Protein 8UB5 (pdb70)

Solvent-accessible surface area: 14151 Å² total; per-residue (Å²): 107,53,76,4,3,39,64,111,121,23,119,41,132,1,94,14,1,18,5,3,1,0,14,15,9,111,103,26,10,5,0,0,0,0,0,0,2,38,95,11,27,91,64,56,12,41,0,0,0,0,6,0,39,2,109,54,116,9,100,90,36,78,75,79,44,10,4,109,5,51,110,125,44,99,74,59,0,3,0,7,20,1,0,0,3,38,7,114,103,28,50,0,1,0,2,0,0,2,4,19,53,86,15,64,38,5,102,73,40,62,99,108,7,113,22,7,14,0,16,6,2,64,1,96,49,61,6,109,88,47,31,134,74,42,29,1,3,133,73,107,70,58,11,77,82,55,43,128,55,6,2,0,1,1,4,0,2,0,13,7,34,38,21,147,119,23,7,2,0,1,0,0,7,0,0,8,80,40,153,116,46,12,44,41,17,0,2,0,2,46,2,143,60,40,1,110,56,5,37,2,8,70,90,2,74,46,43,51,0,9,17,0,1,0,1,30,20,112,42,5,0,0,0,3,0,28,46,11,151,39,23,62,4,2,0,1,24,1,141,65,38,0,52,87,27,66,100,23,110,34,5,30,24,88,3,116,9,24,78,23,9,3,7,1,1,0,1,20,66,2,72,10,71,107,42,54,53,4,1,0,5,0,1,3,64,4,98,125,3,105,106,34,13,0,32,1,0,2,23,20,6,20,14,63,58,78,118,85,212,30,91,73,35,19,50,12,12,84,114,70,10,43,148,121,7,2,0,15,0,0,1,10,46,79,89,61,97,2,3,0,0,0,3,3,80,2,15,0,18,16,37,79,3,22,83,83,5,65,126,17,20,162,168

Nearest PDB structures (foldseek):
  8ule-assembly1_A  TM=1.003E+00  e=2.726E-75  Clostridium perfringens ATCC 13124
  8um0-assembly1_A  TM=1.002E+00  e=3.612E-74  Clostridium perfringens ATCC 13124
  3sil-assembly1_A  TM=8.973E-01  e=1.206E-32  Salmonella enterica subsp. enterica serovar Typhimurium str. LT2
  7af2-assembly1_AAA  TM=8.814E-01  e=8.787E-33  Salmonella enterica subsp. enterica serovar Typhimurium
  6tvi-assembly1_AAA  TM=8.782E-01  e=1.144E-32  Salmonella enterica subsp. enterica serovar Typhimurium str. LT2

Structure (mmCIF, N/CA/C/O backbone):
data_8UB5
#
_entry.id   8UB5
#
_cell.length_a   93.436
_cell.length_b   64.492
_cell.length_c   65.747
_cell.angle_alpha   90.00
_cell.angle_beta   102.71
_cell.angle_gamma   90.00
#
_symmetry.space_group_name_H-M   'C 1 2 1'
#
loop_
_entity.id
_entity.type
_entity.pdbx_description
1 polymer Sialidase
2 non-polymer 1,2-ETHANEDIOL
3 non-polymer 'ACETYL GROUP'
4 water water
#
loop_
_atom_site.group_PDB
_atom_site.id
_atom_site.type_symbol
_atom_site.label_atom_id
_atom_site.label_alt_id
_atom_site.label_comp_id
_atom_site.label_asym_id
_atom_site.label_entity_id
_atom_site.label_seq_id
_atom_site.pdbx_PDB_ins_code
_atom_site.Cartn_x
_atom_site.Cartn_y
_atom_site.Cartn_z
_atom_site.occupancy
_atom_site.B_iso_or_equiv
_atom_site.auth_seq_id
_atom_site.auth_comp_id
_atom_site.auth_asym_id
_atom_site.auth_atom_id
_atom_site.pdbx_PDB_model_num
ATOM 1 N N . PRO A 1 21 ? 1.947 35.856 64.368 1.00 31.93 20 PRO A N 1
ATOM 2 C CA . PRO A 1 21 ? 2.239 35.921 62.931 1.00 25.24 20 PRO A CA 1
ATOM 3 C C . PRO A 1 21 ? 1.196 35.146 62.154 1.00 28.41 20 PRO A C 1
ATOM 4 O O . PRO A 1 21 ? 0.649 34.189 62.702 1.00 30.55 20 PRO A O 1
ATOM 8 N N . LEU A 1 22 ? 0.946 35.525 60.905 1.00 27.25 21 LEU A N 1
ATOM 9 C CA . LEU A 1 22 ? -0.023 34.809 60.084 1.00 28.15 21 LEU A CA 1
ATOM 10 C C . LEU A 1 22 ? 0.503 33.418 59.750 1.00 24.45 21 LEU A C 1
ATOM 11 O O . LEU A 1 22 ? 1.661 33.261 59.345 1.00 21.33 21 LEU A O 1
ATOM 14 N N . ILE A 1 23 ? -0.344 32.406 59.922 1.00 23.47 22 ILE A N 1
ATOM 15 C CA . ILE A 1 23 ? -0.023 31.071 59.430 1.00 20.85 22 ILE A CA 1
ATOM 16 C C . ILE A 1 23 ? -0.414 31.017 57.955 1.00 24.40 22 ILE A C 1
ATOM 17 O O . ILE A 1 23 ? -1.602 30.997 57.601 1.00 24.82 22 ILE A O 1
ATOM 22 N N . LEU A 1 24 ? 0.600 31.051 57.083 1.00 19.84 23 LEU A N 1
ATOM 23 C CA . LEU A 1 24 ? 0.386 31.127 55.641 1.00 18.46 23 LEU A CA 1
ATOM 24 C C . LEU A 1 24 ? 0.008 29.767 55.065 1.00 20.76 23 LEU A C 1
ATOM 25 O O . LEU A 1 24 ? -0.893 29.662 54.223 1.00 19.79 23 LEU A O 1
ATOM 30 N N . PHE A 1 25 ? 0.725 28.721 55.464 1.00 18.77 24 PHE A N 1
ATOM 31 C CA . PHE A 1 25 ? 0.389 27.353 55.103 1.00 17.67 24 PHE A CA 1
ATOM 32 C C . PHE A 1 25 ? 0.201 26.581 56.397 1.00 19.03 24 PHE A C 1
ATOM 33 O O . PHE A 1 25 ? 1.142 26.482 57.196 1.00 18.37 24 PHE A O 1
ATOM 41 N N . ASN A 1 26 ? -0.994 26.006 56.584 1.00 19.25 25 ASN A N 1
ATOM 42 C CA . ASN A 1 26 ? -1.426 25.465 57.870 1.00 18.72 25 ASN A CA 1
ATOM 43 C C . ASN A 1 26 ? -1.644 23.960 57.754 1.00 20.44 25 ASN A C 1
ATOM 44 O O . ASN A 1 26 ? -2.630 23.523 57.161 1.00 21.48 25 ASN A O 1
ATOM 49 N N . LYS A 1 27 ? -0.744 23.176 58.362 1.00 18.45 26 LYS A N 1
ATOM 50 C CA . LYS A 1 27 ? -0.832 21.723 58.331 1.00 19.73 26 LYS A CA 1
ATOM 51 C C . LYS A 1 27 ? -2.150 21.212 58.900 1.00 21.61 26 LYS A C 1
ATOM 52 O O . LYS A 1 27 ? -2.548 20.083 58.581 1.00 22.70 26 LYS A O 1
ATOM 58 N N . ASP A 1 28 ? -2.820 21.993 59.753 1.00 20.86 27 ASP A N 1
ATOM 59 C CA . ASP A 1 28 ? -4.091 21.556 60.340 1.00 22.65 27 ASP A CA 1
ATOM 60 C C . ASP A 1 28 ? -5.308 22.136 59.627 1.00 24.41 27 ASP A C 1
ATOM 61 O O . ASP A 1 28 ? -6.438 21.845 60.027 1.00 28.12 27 ASP A O 1
ATOM 66 N N . ASN A 1 29 ? -5.109 22.911 58.559 1.00 24.49 28 ASN A N 1
ATOM 67 C CA . ASN A 1 29 ? -6.240 23.495 57.835 1.00 24.83 28 ASN A CA 1
ATOM 68 C C . ASN A 1 29 ? -5.724 23.973 56.475 1.00 21.38 28 ASN A C 1
ATOM 69 O O . ASN A 1 29 ? -5.353 25.132 56.325 1.00 23.49 28 ASN A O 1
ATOM 74 N N . ASN A 1 30 ? -5.692 23.077 55.502 1.00 21.83 29 ASN A N 1
ATOM 75 C CA . ASN A 1 30 ? -5.280 23.496 54.167 1.00 23.26 29 ASN A CA 1
ATOM 76 C C . ASN A 1 30 ? -6.091 22.737 53.127 1.00 24.61 29 ASN A C 1
ATOM 77 O O . ASN A 1 30 ? -6.650 21.673 53.401 1.00 25.16 29 ASN A O 1
ATOM 82 N N . ILE A 1 31 ? -6.116 23.286 51.911 1.00 22.79 30 ILE A N 1
ATOM 83 C CA . ILE A 1 31 ? -7.009 22.780 50.871 1.00 23.37 30 ILE A CA 1
ATOM 84 C C . ILE A 1 31 ? -6.562 21.452 50.291 1.00 26.08 30 ILE A C 1
ATOM 85 O O . ILE A 1 31 ? -7.347 20.798 49.597 1.00 25.18 30 ILE A O 1
ATOM 90 N N . TRP A 1 32 ? -5.338 21.017 50.581 1.00 24.85 31 TRP A N 1
ATOM 91 C CA . TRP A 1 32 ? -4.796 19.755 50.094 1.00 25.84 31 TRP A CA 1
ATOM 92 C C . TRP A 1 32 ? -4.826 18.667 51.147 1.00 23.87 31 TRP A C 1
ATOM 93 O O . TRP A 1 32 ? -4.443 17.530 50.855 1.00 22.74 31 TRP A O 1
ATOM 104 N N . ASN A 1 33 ? -5.268 18.987 52.365 1.00 24.12 32 ASN A N 1
ATOM 105 C CA . ASN A 1 33 ? -5.161 18.079 53.509 1.00 26.18 32 ASN A CA 1
ATOM 106 C C . ASN A 1 33 ? -3.734 17.568 53.679 1.00 25.80 32 ASN A C 1
ATOM 107 O O . ASN A 1 33 ? -3.497 16.431 54.111 1.00 24.71 32 ASN A O 1
ATOM 112 N N . SER A 1 34 ? -2.780 18.427 53.331 1.00 21.89 33 SER A N 1
ATOM 113 C CA . SER A 1 34 ? -1.378 18.117 53.533 1.00 21.21 33 SER A CA 1
ATOM 114 C C . SER A 1 34 ? -1.069 18.026 55.017 1.00 19.77 33 SER A C 1
ATOM 115 O O . SER A 1 34 ? -1.502 18.865 55.812 1.00 21.19 33 SER A O 1
ATOM 118 N N . LYS A 1 35 ? -0.270 17.028 55.379 1.00 19.75 34 LYS A N 1
ATOM 119 C CA . LYS A 1 35 ? 0.145 16.852 56.761 1.00 19.20 34 LYS A CA 1
ATOM 120 C C . LYS A 1 35 ? 1.286 17.772 57.178 1.00 20.34 34 LYS A C 1
ATOM 121 O O . LYS A 1 35 ? 1.538 17.897 58.379 1.00 18.27 34 LYS A O 1
ATOM 125 N N . TYR A 1 36 ? 1.964 18.426 56.237 1.00 19.76 35 TYR A N 1
ATOM 126 C CA . TYR A 1 36 ? 3.164 19.193 56.582 1.00 17.75 35 TYR A CA 1
ATOM 127 C C . TYR A 1 36 ? 3.491 20.125 55.432 1.00 17.86 35 TYR A C 1
ATOM 128 O O . TYR A 1 36 ? 3.149 19.860 54.272 1.00 18.04 35 TYR A O 1
ATOM 137 N N . PHE A 1 37 ? 4.199 21.202 55.767 1.00 19.60 36 PHE A N 1
ATOM 138 C CA . PHE A 1 37 ? 4.741 22.134 54.793 1.00 16.67 36 PHE A CA 1
ATOM 139 C C . PHE A 1 37 ? 6.196 22.400 55.136 1.00 16.71 36 PHE A C 1
ATOM 140 O O . PHE A 1 37 ? 6.558 22.433 56.315 1.00 16.82 36 PHE A O 1
ATOM 148 N N . ARG A 1 38 ? 7.017 22.603 54.102 1.00 18.22 37 ARG A N 1
ATOM 149 C CA . ARG A 1 38 ? 8.441 22.912 54.279 1.00 16.61 37 ARG A CA 1
ATOM 150 C C . ARG A 1 38 ? 8.931 23.745 53.089 1.00 18.83 37 ARG A C 1
ATOM 151 O O . ARG A 1 38 ? 8.303 23.756 52.024 1.00 17.76 37 ARG A O 1
ATOM 159 N N . ILE A 1 39 ? 10.086 24.402 53.279 1.00 15.37 38 ILE A N 1
ATOM 160 C CA . ILE A 1 39 ? 10.874 25.104 52.251 1.00 14.95 38 ILE A CA 1
ATOM 161 C C . ILE A 1 39 ? 10.119 26.299 51.662 1.00 17.89 38 ILE A C 1
ATOM 162 O O . ILE A 1 39 ? 9.788 26.310 50.461 1.00 17.93 38 ILE A O 1
ATOM 167 N N . PRO A 1 40 ? 9.866 27.339 52.447 1.00 15.95 39 PRO A N 1
ATOM 168 C CA . PRO A 1 40 ? 9.084 28.487 51.960 1.00 14.01 39 PRO A CA 1
ATOM 169 C C . PRO A 1 40 ? 9.922 29.434 51.113 1.00 18.72 39 PRO A C 1
ATOM 170 O O . PRO A 1 40 ? 11.157 29.502 51.227 1.00 17.32 39 PRO A O 1
ATOM 174 N N . ASN A 1 41 ? 9.214 30.220 50.299 1.00 15.82 40 ASN A N 1
ATOM 175 C CA . ASN A 1 41 ? 9.827 31.152 49.366 1.00 18.24 40 ASN A CA 1
ATOM 176 C C . ASN A 1 41 ? 8.926 32.376 49.243 1.00 17.05 40 ASN A C 1
ATOM 177 O O . ASN A 1 41 ? 7.701 32.258 49.309 1.00 17.87 40 ASN A O 1
ATOM 182 N N . ILE A 1 42 ? 9.522 33.547 49.054 1.00 16.61 41 ILE A N 1
ATOM 183 C CA . ILE A 1 42 ? 8.733 34.773 48.923 1.00 17.08 41 ILE A CA 1
ATOM 184 C C . ILE A 1 42 ? 9.380 35.724 47.930 1.00 17.00 41 ILE A C 1
ATOM 185 O O . ILE A 1 42 ? 10.605 35.874 47.891 1.00 15.94 41 ILE A O 1
ATOM 190 N N . GLN A 1 43 ? 8.540 36.387 47.135 1.00 17.54 42 GLN A N 1
ATOM 191 C CA . GLN A 1 43 ? 8.962 37.483 46.275 1.00 19.09 42 GLN A CA 1
ATOM 192 C C . GLN A 1 43 ? 7.984 38.615 46.521 1.00 18.48 42 GLN A C 1
ATOM 193 O O . GLN A 1 43 ? 6.766 38.408 46.439 1.00 18.38 42 GLN A O 1
ATOM 199 N N . LEU A 1 44 ? 8.498 39.789 46.854 1.00 17.17 43 LEU A N 1
ATOM 200 C CA . LEU A 1 44 ? 7.676 40.998 46.866 1.00 17.36 43 LEU A CA 1
ATOM 201 C C . LEU A 1 44 ? 7.698 41.581 45.462 1.00 20.35 43 LEU A C 1
ATOM 202 O O . LEU A 1 44 ? 8.780 41.848 44.905 1.00 17.59 43 LEU A O 1
ATOM 207 N N . LEU A 1 45 ? 6.514 41.766 44.882 1.00 21.30 44 LEU A N 1
ATOM 208 C CA . LEU A 1 45 ? 6.445 42.244 43.517 1.00 20.40 44 LEU A CA 1
ATOM 209 C C . LEU A 1 45 ? 6.462 43.769 43.493 1.00 22.06 44 LEU A C 1
ATOM 210 O O . LEU A 1 45 ? 6.129 44.436 44.481 1.00 22.35 44 LEU A O 1
ATOM 215 N N . ASN A 1 46 ? 6.852 44.313 42.334 1.00 22.09 45 ASN A N 1
ATOM 216 C CA . ASN A 1 46 ? 6.998 45.759 42.196 1.00 23.80 45 ASN A CA 1
ATOM 217 C C . ASN A 1 46 ? 5.701 46.489 42.485 1.00 22.02 45 ASN A C 1
ATOM 218 O O . ASN A 1 46 ? 5.743 47.611 43.000 1.00 22.62 45 ASN A O 1
ATOM 223 N N . ASP A 1 47 ? 4.548 45.866 42.210 1.00 21.98 46 ASP A N 1
ATOM 224 C CA . ASP A 1 47 ? 3.258 46.536 42.391 1.00 24.02 46 ASP A CA 1
ATOM 225 C C . ASP A 1 47 ? 2.637 46.301 43.770 1.00 25.01 46 ASP A C 1
ATOM 226 O O . ASP A 1 47 ? 1.499 46.715 44.000 1.00 25.53 46 ASP A O 1
ATOM 231 N N . GLY A 1 48 ? 3.357 45.655 44.692 1.00 21.74 47 GLY A N 1
ATOM 232 C CA . GLY A 1 48 ? 2.887 45.435 46.043 1.00 23.68 47 GLY A CA 1
ATOM 233 C C . GLY A 1 48 ? 2.295 44.064 46.285 1.00 25.07 47 GLY A C 1
ATOM 234 O O . GLY A 1 48 ? 2.057 43.699 47.451 1.00 23.74 47 GLY A O 1
ATOM 235 N N . THR A 1 49 ? 2.049 43.309 45.212 1.00 21.53 48 THR A N 1
ATOM 236 C CA . THR A 1 49 ? 1.614 41.924 45.313 1.00 20.90 48 THR A CA 1
ATOM 237 C C . THR A 1 49 ? 2.665 41.101 46.047 1.00 22.49 48 THR A C 1
ATOM 238 O O . THR A 1 49 ? 3.865 41.321 45.881 1.00 19.81 48 THR A O 1
ATOM 242 N N . ILE A 1 50 ? 2.209 40.147 46.857 1.00 22.47 49 ILE A N 1
ATOM 243 C CA . ILE A 1 50 ? 3.095 39.215 47.548 1.00 20.64 49 ILE A CA 1
ATOM 244 C C . ILE A 1 50 ? 2.862 37.824 46.976 1.00 19.02 49 ILE A C 1
ATOM 245 O O . ILE A 1 50 ? 1.731 37.317 46.980 1.00 20.07 49 ILE A O 1
ATOM 250 N N . LEU A 1 51 ? 3.929 37.211 46.472 1.00 18.96 50 LEU A N 1
ATOM 251 C CA . LEU A 1 51 ? 3.886 35.861 45.942 1.00 18.13 50 LEU A CA 1
ATOM 252 C C . LEU A 1 51 ? 4.764 34.995 46.820 1.00 18.44 50 LEU A C 1
ATOM 253 O O . LEU A 1 51 ? 5.916 35.361 47.063 1.00 15.71 50 LEU A O 1
ATOM 258 N N . THR A 1 52 ? 4.235 33.847 47.268 1.00 19.23 51 THR A N 1
ATOM 259 C CA . THR A 1 52 ? 5.015 32.905 48.067 1.00 17.12 51 THR A CA 1
ATOM 260 C C . THR A 1 52 ? 4.845 31.495 47.535 1.00 20.01 51 THR A C 1
ATOM 261 O O . THR A 1 52 ? 3.916 31.213 46.777 1.00 19.77 51 THR A O 1
ATOM 265 N N . PHE A 1 53 ? 5.743 30.598 47.966 1.00 17.84 52 PHE A N 1
ATOM 266 C CA . PHE A 1 53 ? 5.655 29.194 47.594 1.00 17.37 52 PHE A CA 1
ATOM 267 C C . PHE A 1 53 ? 6.047 28.328 48.783 1.00 18.61 52 PHE A C 1
ATOM 268 O O . PHE A 1 53 ? 6.741 28.774 49.707 1.00 18.01 52 PHE A O 1
ATOM 276 N N . SER A 1 54 ? 5.662 27.059 48.707 1.00 14.84 53 SER A N 1
ATOM 277 C CA . SER A 1 54 ? 6.083 26.086 49.701 1.00 16.31 53 SER A CA 1
ATOM 278 C C . SER A 1 54 ? 5.977 24.695 49.094 1.00 18.40 53 SER A C 1
ATOM 279 O O . SER A 1 54 ? 5.107 24.450 48.243 1.00 18.64 53 SER A O 1
ATOM 282 N N . ASP A 1 55 ? 6.874 23.783 49.516 1.00 18.94 54 ASP A N 1
ATOM 283 C CA . ASP A 1 55 ? 6.599 22.343 49.357 1.00 18.74 54 ASP A CA 1
ATOM 284 C C . ASP A 1 55 ? 5.255 22.005 50.012 1.00 19.47 54 ASP A C 1
ATOM 285 O O . ASP A 1 55 ? 5.020 22.360 51.173 1.00 15.37 54 ASP A O 1
ATOM 290 N N . ILE A 1 56 ? 4.397 21.274 49.293 1.00 19.09 55 ILE A N 1
ATOM 291 C CA . ILE A 1 56 ? 3.232 20.615 49.885 1.00 20.26 55 ILE A CA 1
ATOM 292 C C . ILE A 1 56 ? 3.705 19.211 50.223 1.00 18.20 55 ILE A C 1
ATOM 293 O O . ILE A 1 56 ? 3.791 18.352 49.350 1.00 20.44 55 ILE A O 1
ATOM 298 N N . ARG A 1 57 ? 4.082 18.998 51.473 1.00 17.46 56 ARG A N 1
ATOM 299 C CA . ARG A 1 57 ? 4.593 17.695 51.901 1.00 17.28 56 ARG A CA 1
ATOM 300 C C . ARG A 1 57 ? 3.405 16.868 52.395 1.00 19.60 56 ARG A C 1
ATOM 301 O O . ARG A 1 57 ? 3.167 16.705 53.592 1.00 18.54 56 ARG A O 1
ATOM 309 N N . TYR A 1 58 ? 2.649 16.338 51.420 1.00 20.67 57 TYR A N 1
ATOM 310 C CA . TYR A 1 58 ? 1.332 15.753 51.676 1.00 18.56 57 TYR A CA 1
ATOM 311 C C . TYR A 1 58 ? 1.330 14.756 52.829 1.00 21.12 57 TYR A C 1
ATOM 312 O O . TYR A 1 58 ? 0.421 14.770 53.676 1.00 22.71 57 TYR A O 1
ATOM 321 N N . ASN A 1 59 ? 2.275 13.824 52.829 1.00 19.75 58 ASN A N 1
ATOM 322 C CA . ASN A 1 59 ? 2.209 12.649 53.699 1.00 21.00 58 ASN A CA 1
ATOM 323 C C . ASN A 1 59 ? 3.015 12.772 54.982 1.00 21.27 58 ASN A C 1
ATOM 324 O O . ASN A 1 59 ? 3.026 11.830 55.782 1.00 19.49 58 ASN A O 1
ATOM 329 N N . GLY A 1 60 ? 3.673 13.904 55.223 1.00 20.84 59 GLY A N 1
ATOM 330 C CA . GLY A 1 60 ? 4.487 14.032 56.409 1.00 19.62 59 GLY A CA 1
ATOM 331 C C . GLY A 1 60 ? 5.696 14.901 56.138 1.00 18.91 59 GLY A C 1
ATOM 332 O O . GLY A 1 60 ? 5.808 15.517 55.075 1.00 18.69 59 GLY A O 1
ATOM 333 N N . PRO A 1 61 ? 6.640 14.948 57.078 1.00 18.64 60 PRO A N 1
ATOM 334 C CA . PRO A 1 61 ? 7.791 15.857 56.907 1.00 18.13 60 PRO A CA 1
ATOM 335 C C . PRO A 1 61 ? 8.858 15.365 55.950 1.00 19.97 60 PRO A C 1
ATOM 336 O O . PRO A 1 61 ? 9.662 16.197 55.515 1.00 20.10 60 PRO A O 1
ATOM 340 N N . ASP A 1 62 ? 8.913 14.066 55.622 1.00 20.14 61 ASP A N 1
ATOM 341 C CA . ASP A 1 62 ? 10.089 13.507 54.936 1.00 22.19 61 ASP A CA 1
ATOM 342 C C . ASP A 1 62 ? 10.390 14.224 53.625 1.00 20.27 61 ASP A C 1
ATOM 343 O O . ASP A 1 62 ? 9.471 14.602 52.893 1.00 18.31 61 ASP A O 1
ATOM 348 N N . ASP A 1 63 ? 11.697 14.378 53.333 1.00 18.46 62 ASP A N 1
ATOM 349 C CA . ASP A 1 63 ? 12.166 14.819 52.014 1.00 20.51 62 ASP A CA 1
ATOM 350 C C . ASP A 1 63 ? 11.865 13.782 50.943 1.00 20.79 62 ASP A C 1
ATOM 351 O O . ASP A 1 63 ? 11.575 14.128 49.790 1.00 20.19 62 ASP A O 1
ATOM 356 N N . HIS A 1 64 ? 12.007 12.496 51.276 1.00 21.99 63 HIS A N 1
ATOM 357 C CA . HIS A 1 64 ? 11.888 11.442 50.267 1.00 20.46 63 HIS A CA 1
ATOM 358 C C . HIS A 1 64 ? 10.468 10.900 50.318 1.00 18.92 63 HIS A C 1
ATOM 359 O O . HIS A 1 64 ? 10.168 9.892 50.953 1.00 22.52 63 HIS A O 1
ATOM 366 N N . ALA A 1 65 ? 9.588 11.604 49.624 1.00 19.85 64 ALA A N 1
ATOM 367 C CA . ALA A 1 65 ? 8.145 11.452 49.783 1.00 21.31 64 ALA A CA 1
ATOM 368 C C . ALA A 1 65 ? 7.465 12.116 48.590 1.00 22.23 64 ALA A C 1
ATOM 369 O O . ALA A 1 65 ? 8.122 12.588 47.660 1.00 19.49 64 ALA A O 1
ATOM 371 N N . TYR A 1 66 ? 6.137 12.153 48.634 1.00 19.94 65 TYR A N 1
ATOM 372 C CA . TYR A 1 66 ? 5.311 12.687 47.556 1.00 21.04 65 TYR A CA 1
ATOM 373 C C . TYR A 1 66 ? 5.037 14.175 47.773 1.00 19.85 65 TYR A C 1
ATOM 374 O O . TYR A 1 66 ? 4.370 14.548 48.737 1.00 20.51 65 TYR A O 1
ATOM 383 N N . ILE A 1 67 ? 5.544 15.025 46.876 1.00 17.96 66 ILE A N 1
ATOM 384 C CA . ILE A 1 67 ? 5.552 16.472 47.111 1.00 18.87 66 ILE A CA 1
ATOM 385 C C . ILE A 1 67 ? 5.182 17.204 45.821 1.00 18.16 66 ILE A C 1
ATOM 386 O O . ILE A 1 67 ? 5.624 16.826 44.731 1.00 18.64 66 ILE A O 1
ATOM 391 N N . ASP A 1 68 ? 4.349 18.242 45.947 1.00 18.73 67 ASP A N 1
ATOM 392 C CA . ASP A 1 68 ? 4.126 19.251 44.911 1.00 18.52 67 ASP A CA 1
ATOM 393 C C . ASP A 1 68 ? 4.519 20.612 45.495 1.00 19.46 67 ASP A C 1
ATOM 394 O O . ASP A 1 68 ? 4.760 20.749 46.701 1.00 19.69 67 ASP A O 1
ATOM 399 N N . ILE A 1 69 ? 4.535 21.654 44.666 1.00 19.64 68 ILE A N 1
ATOM 400 C CA . ILE A 1 69 ? 4.866 23.000 45.148 1.00 19.18 68 ILE A CA 1
ATOM 401 C C . ILE A 1 69 ? 3.635 23.886 45.019 1.00 21.33 68 ILE A C 1
ATOM 402 O O . ILE A 1 69 ? 3.073 24.041 43.926 1.00 20.13 68 ILE A O 1
ATOM 407 N N . ALA A 1 70 ? 3.212 24.456 46.144 1.00 17.74 69 ALA A N 1
ATOM 408 C CA . ALA A 1 70 ? 2.096 25.386 46.205 1.00 19.03 69 ALA A CA 1
ATOM 409 C C . ALA A 1 70 ? 2.572 26.816 45.959 1.00 20.43 69 ALA A C 1
ATOM 410 O O . ALA A 1 70 ? 3.721 27.163 46.231 1.00 21.09 69 ALA A O 1
ATOM 412 N N . SER A 1 71 ? 1.653 27.662 45.487 1.00 18.20 70 SER A N 1
ATOM 413 C CA . SER A 1 71 ? 1.809 29.105 45.579 1.00 20.72 70 SER A CA 1
ATOM 414 C C . SER A 1 71 ? 0.733 29.669 46.500 1.00 23.91 70 SER A C 1
ATOM 415 O O . SER A 1 71 ? -0.348 29.081 46.671 1.00 23.45 70 SER A O 1
ATOM 418 N N . ALA A 1 72 ? 1.050 30.802 47.119 1.00 20.25 71 ALA A N 1
ATOM 419 C CA . ALA A 1 72 ? 0.064 31.609 47.820 1.00 20.92 71 ALA A CA 1
ATOM 420 C C . ALA A 1 72 ? 0.317 33.061 47.441 1.00 23.75 71 ALA A C 1
ATOM 421 O O . ALA A 1 72 ? 1.447 33.542 47.550 1.00 19.33 71 ALA A O 1
ATOM 423 N N . ARG A 1 73 ? -0.728 33.756 47.006 1.00 21.08 72 ARG A N 1
ATOM 424 C CA . ARG A 1 73 ? -0.606 35.082 46.405 1.00 23.07 72 ARG A CA 1
ATOM 425 C C . ARG A 1 73 ? -1.567 36.035 47.108 1.00 24.93 72 ARG A C 1
ATOM 426 O O . ARG A 1 73 ? -2.723 35.666 47.360 1.00 23.73 72 ARG A O 1
ATOM 434 N N . SER A 1 74 ? -1.081 37.243 47.443 1.00 20.72 73 SER A N 1
ATOM 435 C CA . SER A 1 74 ? -1.848 38.242 48.184 1.00 23.26 73 SER A CA 1
ATOM 436 C C . SER A 1 74 ? -1.810 39.585 47.476 1.00 27.25 73 SER A C 1
ATOM 437 O O . SER A 1 74 ? -0.738 40.039 47.059 1.00 23.91 73 SER A O 1
ATOM 440 N N . THR A 1 75 ? -2.988 40.216 47.349 1.00 23.65 74 THR A N 1
ATOM 441 C CA . THR A 1 75 ? -3.132 41.558 46.791 1.00 24.59 74 THR A CA 1
ATOM 442 C C . THR A 1 75 ? -3.536 42.595 47.835 1.00 28.35 74 THR A C 1
ATOM 443 O O . THR A 1 75 ? -3.792 43.751 47.475 1.00 27.00 74 THR A O 1
ATOM 447 N N . ASP A 1 76 ? -3.603 42.224 49.115 1.00 25.71 75 ASP A N 1
ATOM 448 C CA . ASP A 1 76 ? -3.909 43.167 50.187 1.00 26.01 75 ASP A CA 1
ATOM 449 C C . ASP A 1 76 ? -2.801 43.174 51.232 1.00 28.32 75 ASP A C 1
ATOM 450 O O . ASP A 1 76 ? -3.056 43.291 52.434 1.00 24.38 75 ASP A O 1
ATOM 455 N N . PHE A 1 77 ? -1.555 43.046 50.762 1.00 26.97 76 PHE A N 1
ATOM 456 C CA . PHE A 1 77 ? -0.360 43.141 51.595 1.00 23.61 76 PHE A CA 1
ATOM 457 C C . PHE A 1 77 ? -0.335 42.097 52.715 1.00 26.80 76 PHE A C 1
ATOM 458 O O . PHE A 1 77 ? 0.145 42.360 53.820 1.00 27.87 76 PHE A O 1
ATOM 463 N N . GLY A 1 78 ? -0.823 40.894 52.421 1.00 25.97 77 GLY A N 1
ATOM 464 C CA . GLY A 1 78 ? -0.689 39.769 53.327 1.00 25.66 77 GLY A CA 1
ATOM 465 C C . GLY A 1 78 ? -1.885 39.493 54.223 1.00 27.64 77 GLY A C 1
ATOM 466 O O . GLY A 1 78 ? -1.808 38.582 55.058 1.00 30.56 77 GLY A O 1
ATOM 467 N N . LYS A 1 79 ? -2.982 40.247 54.080 1.00 26.60 78 LYS A N 1
ATOM 468 C CA . LYS A 1 79 ? -4.175 39.997 54.889 1.00 29.26 78 LYS A CA 1
ATOM 469 C C . LYS A 1 79 ? -4.860 38.703 54.475 1.00 30.34 78 LYS A C 1
ATOM 470 O O . LYS A 1 79 ? -5.187 37.861 55.324 1.00 29.53 78 LYS A O 1
ATOM 473 N N . THR A 1 80 ? -5.090 38.525 53.173 1.00 28.80 79 THR A N 1
ATOM 474 C CA . THR A 1 80 ? -5.727 37.331 52.645 1.00 26.90 79 THR A CA 1
ATOM 475 C C . THR A 1 80 ? -4.898 36.782 51.489 1.00 27.31 79 THR A C 1
ATOM 476 O O . THR A 1 80 ? -4.086 37.486 50.877 1.00 24.72 79 THR A O 1
ATOM 480 N N . TRP A 1 81 ? -5.134 35.514 51.179 1.00 25.33 80 TRP A N 1
ATOM 481 C CA . TRP A 1 81 ? -4.261 34.785 50.275 1.00 25.50 80 TRP A CA 1
ATOM 482 C C . TRP A 1 81 ? -5.075 33.872 49.369 1.00 24.64 80 TRP A C 1
ATOM 483 O O . TRP A 1 81 ? -6.073 33.282 49.793 1.00 24.50 80 TRP A O 1
ATOM 494 N N . SER A 1 82 ? -4.639 33.765 48.120 1.00 22.13 81 SER A N 1
ATOM 495 C CA . SER A 1 82 ? -5.196 32.837 47.153 1.00 24.84 81 SER A CA 1
ATOM 496 C C . SER A 1 82 ? -4.180 31.732 46.900 1.00 24.54 81 SER A C 1
ATOM 497 O O . SER A 1 82 ? -3.004 32.020 46.667 1.00 24.84 81 SER A O 1
ATOM 500 N N . TYR A 1 83 ? -4.626 30.478 46.964 1.00 25.35 82 TYR A N 1
ATOM 501 C CA . TYR A 1 83 ? -3.753 29.311 46.936 1.00 25.47 82 TYR A CA 1
ATOM 502 C C . TYR A 1 83 ? -3.923 28.510 45.652 1.00 26.22 82 TYR A C 1
ATOM 503 O O . TYR A 1 83 ? -5.013 28.454 45.066 1.00 22.08 82 TYR A O 1
ATOM 512 N N . ASP A 1 84 ? -2.837 27.854 45.242 1.00 22.65 83 ASP A N 1
ATOM 513 C CA . ASP A 1 84 ? -2.826 27.055 44.023 1.00 23.63 83 ASP A CA 1
ATOM 514 C C . ASP A 1 84 ? -1.625 26.116 44.064 1.00 24.74 83 ASP A C 1
ATOM 515 O O . ASP A 1 84 ? -0.708 26.300 44.869 1.00 22.35 83 ASP A O 1
ATOM 520 N N . ILE A 1 85 ? -1.641 25.094 43.207 1.00 24.21 84 ILE A N 1
ATOM 521 C CA . ILE A 1 85 ? -0.461 24.250 43.017 1.00 22.36 84 ILE A CA 1
ATOM 522 C C . ILE A 1 85 ? 0.301 24.833 41.844 1.00 24.35 84 ILE A C 1
ATOM 523 O O . ILE A 1 85 ? -0.180 24.802 40.708 1.00 27.15 84 ILE A O 1
ATOM 528 N N . ALA A 1 86 ? 1.481 25.401 42.124 1.00 19.64 85 ALA A N 1
ATOM 529 C CA . ALA A 1 86 ? 2.269 25.983 41.048 1.00 21.98 85 ALA A CA 1
ATOM 530 C C . ALA A 1 86 ? 3.015 24.929 40.242 1.00 23.10 85 ALA A C 1
ATOM 531 O O . ALA A 1 86 ? 3.197 25.112 39.024 1.00 23.09 85 ALA A O 1
ATOM 533 N N . MET A 1 87 ? 3.443 23.818 40.861 1.00 18.92 86 MET A N 1
ATOM 534 C CA . MET A 1 87 ? 4.082 22.813 40.024 1.00 19.58 86 MET A CA 1
ATOM 535 C C . MET A 1 87 ? 3.882 21.440 40.633 1.00 21.26 86 MET A C 1
ATOM 536 O O . MET A 1 87 ? 4.009 21.253 41.851 1.00 18.59 86 MET A O 1
ATOM 541 N N . LYS A 1 88 ? 3.467 20.508 39.782 1.00 19.34 87 LYS A N 1
ATOM 542 C CA . LYS A 1 88 ? 3.180 19.137 40.165 1.00 19.81 87 LYS A CA 1
ATOM 543 C C . LYS A 1 88 ? 4.380 18.273 39.858 1.00 16.72 87 LYS A C 1
ATOM 544 O O . LYS A 1 88 ? 5.111 18.520 38.894 1.00 19.40 87 LYS A O 1
ATOM 550 N N . ASN A 1 89 ? 4.561 17.236 40.665 1.00 19.38 88 ASN A N 1
ATOM 551 C CA . ASN A 1 89 ? 5.642 16.292 40.406 1.00 18.09 88 ASN A CA 1
ATOM 552 C C . ASN A 1 89 ? 5.316 15.449 39.161 1.00 22.14 88 ASN A C 1
ATOM 553 O O . ASN A 1 89 ? 4.285 15.637 38.500 1.00 21.32 88 ASN A O 1
ATOM 558 N N . ASN A 1 90 ? 6.242 14.549 38.797 1.00 19.75 89 ASN A N 1
ATOM 559 C CA . ASN A 1 90 ? 6.077 13.787 37.564 1.00 20.61 89 ASN A CA 1
ATOM 560 C C . ASN A 1 90 ? 5.037 12.672 37.669 1.00 22.99 89 ASN A C 1
ATOM 561 O O . ASN A 1 90 ? 4.839 11.965 36.674 1.00 22.30 89 ASN A O 1
ATOM 566 N N . ARG A 1 91 ? 4.397 12.494 38.830 1.00 22.07 90 ARG A N 1
ATOM 567 C CA . ARG A 1 91 ? 3.265 11.592 39.024 1.00 22.65 90 ARG A CA 1
ATOM 568 C C . ARG A 1 91 ? 3.583 10.134 38.667 1.00 24.97 90 ARG A C 1
ATOM 569 O O . ARG A 1 91 ? 2.668 9.349 38.403 1.00 28.61 90 ARG A O 1
ATOM 577 N N . ILE A 1 92 ? 4.869 9.758 38.646 1.00 21.38 91 ILE A N 1
ATOM 578 C CA . ILE A 1 92 ? 5.327 8.396 38.349 1.00 23.27 91 ILE A CA 1
ATOM 579 C C . ILE A 1 92 ? 5.237 7.461 39.562 1.00 24.45 91 ILE A C 1
ATOM 580 O O . ILE A 1 92 ? 5.053 6.249 39.406 1.00 23.97 91 ILE A O 1
ATOM 585 N N . ASP A 1 93 ? 5.397 7.969 40.778 1.00 20.75 92 ASP A N 1
ATOM 586 C CA . ASP A 1 93 ? 5.538 7.117 41.959 1.00 22.46 92 ASP A CA 1
ATOM 587 C C . ASP A 1 93 ? 4.714 7.734 43.073 1.00 21.55 92 ASP A C 1
ATOM 588 O O . ASP A 1 93 ? 5.011 8.857 43.480 1.00 19.75 92 ASP A O 1
ATOM 593 N N . SER A 1 94 ? 3.682 7.023 43.556 1.00 21.27 93 SER A N 1
ATOM 594 C CA . SER A 1 94 ? 2.748 7.621 44.515 1.00 22.27 93 SER A CA 1
ATOM 595 C C . SER A 1 94 ? 3.361 7.773 45.903 1.00 20.72 93 SER A C 1
ATOM 596 O O . SER A 1 94 ? 2.758 8.432 46.766 1.00 23.01 93 SER A O 1
ATOM 599 N N . THR A 1 95 ? 4.541 7.201 46.126 1.00 22.18 94 THR A N 1
ATOM 600 C CA . THR A 1 95 ? 5.264 7.395 47.374 1.00 22.11 94 THR A CA 1
ATOM 601 C C . THR A 1 95 ? 6.387 8.415 47.265 1.00 22.55 94 THR A C 1
ATOM 602 O O . THR A 1 95 ? 6.575 9.195 48.201 1.00 22.44 94 THR A O 1
ATOM 606 N N . TYR A 1 96 ? 7.126 8.447 46.142 1.00 21.22 95 TYR A N 1
ATOM 607 C CA . TYR A 1 96 ? 8.371 9.211 46.068 1.00 20.14 95 TYR A CA 1
ATOM 608 C C . TYR A 1 96 ? 8.417 10.319 45.024 1.00 20.04 95 TYR A C 1
ATOM 609 O O . TYR A 1 96 ? 9.438 11.026 44.953 1.00 21.01 95 TYR A O 1
ATOM 618 N N . SER A 1 97 ? 7.386 10.481 44.185 1.00 19.05 96 SER A N 1
ATOM 619 C CA . SER A 1 97 ? 7.466 11.517 43.156 1.00 20.62 96 SER A CA 1
ATOM 620 C C . SER A 1 97 ? 7.463 12.885 43.829 1.00 17.84 96 SER A C 1
ATOM 621 O O . SER A 1 97 ? 6.603 13.167 44.658 1.00 17.93 96 SER A O 1
ATOM 624 N N . ARG A 1 98 ? 8.411 13.750 43.467 1.00 19.04 97 ARG A N 1
ATOM 625 C CA . ARG A 1 98 ? 8.485 15.026 44.164 1.00 17.45 97 ARG A CA 1
ATOM 626 C C . ARG A 1 98 ? 9.129 16.082 43.284 1.00 18.38 97 ARG A C 1
ATOM 627 O O . ARG A 1 98 ? 10.078 15.797 42.544 1.00 18.03 97 ARG A O 1
ATOM 635 N N . VAL A 1 99 ? 8.563 17.284 43.337 1.00 16.99 98 VAL A N 1
ATOM 636 C CA . VAL A 1 99 ? 9.237 18.498 42.927 1.00 18.06 98 VAL A CA 1
ATOM 637 C C . VAL A 1 99 ? 9.278 19.361 44.174 1.00 17.30 98 VAL A C 1
ATOM 638 O O . VAL A 1 99 ? 8.296 19.413 44.922 1.00 17.20 98 VAL A O 1
ATOM 642 N N . MET A 1 100 ? 10.398 20.042 44.398 1.00 16.68 99 MET A N 1
ATOM 643 C CA . MET A 1 100 ? 10.617 20.581 45.729 1.00 17.44 99 MET A CA 1
ATOM 644 C C . MET A 1 100 ? 11.790 21.544 45.704 1.00 16.26 99 MET A C 1
ATOM 645 O O . MET A 1 100 ? 12.504 21.672 44.702 1.00 17.00 99 MET A O 1
ATOM 650 N N . ASP A 1 101 ? 11.980 22.213 46.843 1.00 18.20 100 ASP A N 1
ATOM 651 C CA . ASP A 1 101 ? 13.141 23.067 47.098 1.00 16.29 100 ASP A CA 1
ATOM 652 C C . ASP A 1 101 ? 13.208 24.247 46.126 1.00 17.95 100 ASP A C 1
ATOM 653 O O . ASP A 1 101 ? 14.181 24.408 45.390 1.00 17.88 100 ASP A O 1
ATOM 658 N N . SER A 1 102 ? 12.164 25.088 46.176 1.00 17.37 101 SER A N 1
ATOM 659 C CA . SER A 1 102 ? 11.979 26.178 45.219 1.00 18.51 101 SER A CA 1
ATOM 660 C C . SER A 1 102 ? 13.116 27.190 45.280 1.00 16.85 101 SER A C 1
ATOM 661 O O . SER A 1 102 ? 13.519 27.632 46.362 1.00 17.08 101 SER A O 1
ATOM 664 N N . THR A 1 103 ? 13.579 27.617 44.100 1.00 18.08 102 THR A N 1
ATOM 665 C CA . THR A 1 103 ? 14.411 28.809 43.947 1.00 15.68 102 THR A CA 1
ATOM 666 C C . THR A 1 103 ? 13.730 29.714 42.923 1.00 17.64 102 THR A C 1
ATOM 667 O O . THR A 1 103 ? 13.358 29.250 41.838 1.00 18.28 102 THR A O 1
ATOM 671 N N . THR A 1 104 ? 13.535 30.988 43.261 1.00 15.88 103 THR A N 1
ATOM 672 C CA . THR A 1 104 ? 12.731 31.868 42.421 1.00 16.92 103 THR A CA 1
ATOM 673 C C . THR A 1 104 ? 13.479 33.158 42.122 1.00 16.04 103 THR A C 1
ATOM 674 O O . THR A 1 104 ? 14.461 33.491 42.785 1.00 16.76 103 THR A O 1
ATOM 678 N N . VAL A 1 105 ? 12.986 33.892 41.119 1.00 17.78 104 VAL A N 1
ATOM 679 C CA . VAL A 1 105 ? 13.522 35.215 40.787 1.00 16.55 104 VAL A CA 1
ATOM 680 C C . VAL A 1 105 ? 12.469 35.971 39.981 1.00 20.60 104 VAL A C 1
ATOM 681 O O . VAL A 1 105 ? 11.648 35.368 39.286 1.00 18.67 104 VAL A O 1
ATOM 685 N N . ILE A 1 106 ? 12.475 37.298 40.102 1.00 17.82 105 ILE A N 1
ATOM 686 C CA . ILE A 1 106 ? 11.713 38.163 39.200 1.00 18.97 105 ILE A CA 1
ATOM 687 C C . ILE A 1 106 ? 12.713 38.882 38.297 1.00 18.96 105 ILE A C 1
ATOM 688 O O . ILE A 1 106 ? 13.603 39.592 38.780 1.00 18.33 105 ILE A O 1
ATOM 693 N N . THR A 1 107 ? 12.571 38.691 36.990 1.00 17.56 106 THR A N 1
ATOM 694 C CA . THR A 1 107 ? 13.479 39.296 36.026 1.00 17.78 106 THR A CA 1
ATOM 695 C C . THR A 1 107 ? 13.066 40.736 35.742 1.00 16.60 106 THR A C 1
ATOM 696 O O . THR A 1 107 ? 11.991 41.198 36.136 1.00 19.78 106 THR A O 1
ATOM 700 N N . ASN A 1 108 ? 13.938 41.451 35.026 1.00 17.30 107 ASN A N 1
ATOM 701 C CA . ASN A 1 108 ? 13.646 42.840 34.684 1.00 19.39 107 ASN A CA 1
ATOM 702 C C . ASN A 1 108 ? 12.421 42.977 33.790 1.00 20.22 107 ASN A C 1
ATOM 703 O O . ASN A 1 108 ? 11.854 44.068 33.721 1.00 20.33 107 ASN A O 1
ATOM 708 N N . THR A 1 109 ? 11.962 41.908 33.133 1.00 19.20 108 THR A N 1
ATOM 709 C CA . THR A 1 109 ? 10.684 42.060 32.437 1.00 19.77 108 THR A CA 1
ATOM 710 C C . THR A 1 109 ? 9.489 41.889 33.360 1.00 24.02 108 THR A C 1
ATOM 711 O O . THR A 1 109 ? 8.348 42.087 32.908 1.00 22.16 108 THR A O 1
ATOM 715 N N . GLY A 1 110 ? 9.715 41.538 34.634 1.00 18.93 109 GLY A N 1
ATOM 716 C CA . GLY A 1 110 ? 8.647 41.168 35.527 1.00 18.22 109 GLY A CA 1
ATOM 717 C C . GLY A 1 110 ? 8.295 39.699 35.500 1.00 19.63 109 GLY A C 1
ATOM 718 O O . GLY A 1 110 ? 7.460 39.255 36.302 1.00 19.94 109 GLY A O 1
ATOM 719 N N . ARG A 1 111 ? 8.881 38.938 34.588 1.00 18.98 110 ARG A N 1
ATOM 720 C CA . ARG A 1 111 ? 8.678 37.495 34.564 1.00 18.56 110 ARG A CA 1
ATOM 721 C C . ARG A 1 111 ? 9.119 36.879 35.881 1.00 18.90 110 ARG A C 1
ATOM 722 O O . ARG A 1 111 ? 10.159 37.249 36.428 1.00 18.38 110 ARG A O 1
ATOM 730 N N . ILE A 1 112 ? 8.326 35.944 36.397 1.00 19.26 111 ILE A N 1
ATOM 731 C CA . ILE A 1 112 ? 8.678 35.222 37.616 1.00 19.51 111 ILE A CA 1
ATOM 732 C C . ILE A 1 112 ? 9.093 33.815 37.212 1.00 21.51 111 ILE A C 1
ATOM 733 O O . ILE A 1 112 ? 8.367 33.141 36.476 1.00 19.38 111 ILE A O 1
ATOM 738 N N . ILE A 1 113 ? 10.292 33.394 37.640 1.00 19.88 112 ILE A N 1
ATOM 739 C CA . ILE A 1 113 ? 10.824 32.071 37.317 1.00 19.03 112 ILE A CA 1
ATOM 740 C C . ILE A 1 113 ? 10.894 31.267 38.604 1.00 20.56 112 ILE A C 1
ATOM 741 O O . ILE A 1 113 ? 11.277 31.807 39.641 1.00 17.09 112 ILE A O 1
ATOM 746 N N . LEU A 1 114 ? 10.488 29.993 38.547 1.00 17.54 113 LEU A N 1
ATOM 747 C CA . LEU A 1 114 ? 10.706 29.060 39.654 1.00 17.09 113 LEU A CA 1
ATOM 748 C C . LEU A 1 114 ? 11.431 27.839 39.122 1.00 19.68 113 LEU A C 1
ATOM 749 O O . LEU A 1 114 ? 11.014 27.246 38.116 1.00 17.35 113 LEU A O 1
ATOM 754 N N . ILE A 1 115 ? 12.500 27.452 39.801 1.00 18.81 114 ILE A N 1
ATOM 755 C CA . ILE A 1 115 ? 13.253 26.253 39.446 1.00 15.90 114 ILE A CA 1
ATOM 756 C C . ILE A 1 115 ? 13.183 25.296 40.627 1.00 16.75 114 ILE A C 1
ATOM 757 O O . ILE A 1 115 ? 13.385 25.713 41.774 1.00 17.00 114 ILE A O 1
ATOM 762 N N . ALA A 1 116 ? 12.882 24.023 40.358 1.00 16.31 115 ALA A N 1
ATOM 763 C CA . ALA A 1 116 ? 12.750 23.043 41.436 1.00 15.55 115 ALA A CA 1
ATOM 764 C C . ALA A 1 116 ? 13.507 21.773 41.080 1.00 18.54 115 ALA A C 1
ATOM 765 O O . ALA A 1 116 ? 13.722 21.474 39.896 1.00 17.64 115 ALA A O 1
ATOM 767 N N . GLY A 1 117 ? 13.929 21.027 42.112 1.00 17.55 116 GLY A N 1
ATOM 768 C CA . GLY A 1 117 ? 14.448 19.685 41.889 1.00 17.01 116 GLY A CA 1
ATOM 769 C C . GLY A 1 117 ? 13.312 18.686 41.776 1.00 17.28 116 GLY A C 1
ATOM 770 O O . GLY A 1 117 ? 12.282 18.824 42.419 1.00 17.53 116 GLY A O 1
ATOM 771 N N . SER A 1 118 ? 13.519 17.660 40.944 1.00 15.56 117 SER A N 1
ATOM 772 C CA . SER A 1 118 ? 12.506 16.654 40.644 1.00 18.09 117 SER A CA 1
ATOM 773 C C . SER A 1 118 ? 13.127 15.276 40.782 1.00 18.14 117 SER A C 1
ATOM 774 O O . SER A 1 118 ? 14.162 15.015 40.172 1.00 18.25 117 SER A O 1
ATOM 777 N N . TRP A 1 119 ? 12.491 14.389 41.556 1.00 19.48 118 TRP A N 1
ATOM 778 C CA . TRP A 1 119 ? 12.905 12.991 41.647 1.00 18.87 118 TRP A CA 1
ATOM 779 C C . TRP A 1 119 ? 11.662 12.126 41.805 1.00 19.24 118 TRP A C 1
ATOM 780 O O . TRP A 1 119 ? 10.547 12.629 41.878 1.00 17.75 118 TRP A O 1
ATOM 791 N N . ASN A 1 120 ? 11.858 10.802 41.858 1.00 17.71 119 ASN A N 1
ATOM 792 C CA . ASN A 1 120 ? 10.720 9.922 42.116 1.00 19.49 119 ASN A CA 1
ATOM 793 C C . ASN A 1 120 ? 11.128 8.608 42.786 1.00 18.82 119 ASN A C 1
ATOM 794 O O . ASN A 1 120 ? 10.364 7.635 42.711 1.00 19.63 119 ASN A O 1
ATOM 799 N N . THR A 1 121 ? 12.274 8.570 43.480 1.00 17.47 120 THR A N 1
ATOM 800 C CA . THR A 1 121 ? 12.770 7.372 44.154 1.00 18.32 120 THR A CA 1
ATOM 801 C C . THR A 1 121 ? 13.301 7.747 45.535 1.00 20.39 120 THR A C 1
ATOM 802 O O . THR A 1 121 ? 13.652 8.902 45.798 1.00 20.36 120 THR A O 1
ATOM 806 N N . ASN A 1 122 ? 13.385 6.750 46.410 1.00 18.16 121 ASN A N 1
ATOM 807 C CA . ASN A 1 122 ? 13.920 6.991 47.745 1.00 22.43 121 ASN A CA 1
ATOM 808 C C . ASN A 1 122 ? 15.408 7.322 47.668 1.00 20.65 121 ASN A C 1
ATOM 809 O O . ASN A 1 122 ? 16.127 6.861 46.766 1.00 20.63 121 ASN A O 1
ATOM 814 N N . GLY A 1 123 ? 15.866 8.161 48.603 1.00 21.26 122 GLY A N 1
ATOM 815 C CA . GLY A 1 123 ? 17.285 8.364 48.764 1.00 19.87 122 GLY A CA 1
ATOM 816 C C . GLY A 1 123 ? 17.799 9.768 48.493 1.00 20.82 122 GLY A C 1
ATOM 817 O O . GLY A 1 123 ? 17.408 10.417 47.522 1.00 23.01 122 GLY A O 1
ATOM 818 N N . ASN A 1 124 ? 18.718 10.218 49.334 1.00 21.10 123 ASN A N 1
ATOM 819 C CA . ASN A 1 124 ? 19.265 11.568 49.223 1.00 21.24 123 ASN A CA 1
ATOM 820 C C . ASN A 1 124 ? 19.733 11.885 47.799 1.00 20.73 123 ASN A C 1
ATOM 821 O O . ASN A 1 124 ? 20.397 11.070 47.156 1.00 19.97 123 ASN A O 1
ATOM 826 N N . TRP A 1 125 ? 19.422 13.097 47.316 1.00 19.63 124 TRP A N 1
ATOM 827 C CA . TRP A 1 125 ? 19.711 13.436 45.916 1.00 18.95 124 TRP A CA 1
ATOM 828 C C . TRP A 1 125 ? 21.207 13.419 45.606 1.00 20.05 124 TRP A C 1
ATOM 829 O O . TRP A 1 125 ? 21.602 13.059 44.494 1.00 18.15 124 TRP A O 1
ATOM 840 N N . ALA A 1 126 ? 22.055 13.784 46.567 1.00 17.22 125 ALA A N 1
ATOM 841 C CA . ALA A 1 126 ? 23.481 13.984 46.299 1.00 18.23 125 ALA A CA 1
ATOM 842 C C . ALA A 1 126 ? 24.336 12.728 46.509 1.00 18.57 125 ALA A C 1
ATOM 843 O O . ALA A 1 126 ? 25.391 12.576 45.871 1.00 19.58 125 ALA A O 1
ATOM 845 N N . MET A 1 127 ? 23.923 11.870 47.438 1.00 20.71 126 MET A N 1
ATOM 846 C CA . MET A 1 127 ? 24.717 10.760 47.977 1.00 22.38 126 MET A CA 1
ATOM 847 C C . MET A 1 127 ? 24.290 9.361 47.586 1.00 22.02 126 MET A C 1
ATOM 848 O O . MET A 1 127 ? 25.056 8.423 47.847 1.00 22.12 126 MET A O 1
ATOM 853 N N . THR A 1 128 ? 23.112 9.176 46.998 1.00 21.92 127 THR A N 1
ATOM 854 C CA . THR A 1 128 ? 22.593 7.811 46.863 1.00 20.60 127 THR A CA 1
ATOM 855 C C . THR A 1 128 ? 23.275 7.044 45.742 1.00 24.90 127 THR A C 1
ATOM 856 O O . THR A 1 128 ? 23.535 5.843 45.892 1.00 26.45 127 THR A O 1
ATOM 860 N N . THR A 1 129 ? 23.542 7.695 44.604 1.00 19.95 128 THR A N 1
ATOM 861 C CA . THR A 1 129 ? 24.090 7.012 43.432 1.00 22.30 128 THR A CA 1
ATOM 862 C C . THR A 1 129 ? 25.502 7.496 43.106 1.00 23.11 128 THR A C 1
ATOM 863 O O . THR A 1 129 ? 25.849 8.666 43.299 1.00 22.75 128 THR A O 1
ATOM 867 N N . SER A 1 130 ? 26.317 6.584 42.584 1.00 19.87 129 SER A N 1
ATOM 868 C CA . SER A 1 130 ? 27.663 6.934 42.158 1.00 22.60 129 SER A CA 1
ATOM 869 C C . SER A 1 130 ? 27.711 7.430 40.715 1.00 22.48 129 SER A C 1
ATOM 870 O O . SER A 1 130 ? 28.772 7.856 40.265 1.00 21.19 129 SER A O 1
ATOM 873 N N . THR A 1 131 ? 26.589 7.401 39.993 1.00 22.20 130 THR A N 1
ATOM 874 C CA . THR A 1 131 ? 26.488 7.974 38.659 1.00 21.72 130 THR A CA 1
ATOM 875 C C . THR A 1 131 ? 25.283 8.895 38.655 1.00 20.15 130 THR A C 1
ATOM 876 O O . THR A 1 131 ? 24.494 8.895 39.605 1.00 21.67 130 THR A O 1
ATOM 880 N N . ARG A 1 132 ? 25.125 9.659 37.564 1.00 19.73 131 ARG A N 1
ATOM 881 C CA . ARG A 1 132 ? 24.011 10.602 37.453 1.00 19.10 131 ARG A CA 1
ATOM 882 C C . ARG A 1 132 ? 22.694 9.951 37.844 1.00 20.51 131 ARG A C 1
ATOM 883 O O . ARG A 1 132 ? 22.305 8.931 37.270 1.00 18.71 131 ARG A O 1
ATOM 891 N N . ARG A 1 133 ? 22.017 10.555 38.833 1.00 18.14 132 ARG A N 1
ATOM 892 C CA . ARG A 1 133 ? 20.779 10.014 39.401 1.00 17.93 132 ARG A CA 1
ATOM 893 C C . ARG A 1 133 ? 19.692 9.948 38.337 1.00 18.17 132 ARG A C 1
ATOM 894 O O . ARG A 1 133 ? 19.300 10.973 37.780 1.00 17.54 132 ARG A O 1
ATOM 902 N N . SER A 1 134 ? 19.193 8.738 38.058 1.00 18.91 133 SER A N 1
ATOM 903 C CA . SER A 1 134 ? 18.464 8.561 36.812 1.00 16.49 133 SER A CA 1
ATOM 904 C C . SER A 1 134 ? 17.099 9.232 36.837 1.00 20.52 133 SER A C 1
ATOM 905 O O . SER A 1 134 ? 16.632 9.703 35.786 1.00 21.79 133 SER A O 1
ATOM 908 N N . ASP A 1 135 ? 16.452 9.318 37.996 1.00 17.33 134 ASP A N 1
ATOM 909 C CA . ASP A 1 135 ? 15.145 9.958 38.076 1.00 18.35 134 ASP A CA 1
ATOM 910 C C . ASP A 1 135 ? 15.248 11.471 38.314 1.00 19.94 134 ASP A C 1
ATOM 911 O O . ASP A 1 135 ? 14.211 12.150 38.379 1.00 18.91 134 ASP A O 1
ATOM 916 N N . TRP A 1 136 ? 16.471 12.011 38.384 1.00 17.37 135 TRP A N 1
ATOM 917 C CA . TRP A 1 136 ? 16.697 13.415 38.722 1.00 15.71 135 TRP A CA 1
ATOM 918 C C . TRP A 1 136 ? 16.516 14.314 37.506 1.00 19.64 135 TRP A C 1
ATOM 919 O O . TRP A 1 136 ? 16.938 13.985 36.386 1.00 16.76 135 TRP A O 1
ATOM 930 N N . SER A 1 137 ? 15.899 15.459 37.734 1.00 16.94 136 SER A N 1
ATOM 931 C CA . SER A 1 137 ? 15.859 16.510 36.736 1.00 17.46 136 SER A CA 1
ATOM 932 C C . SER A 1 137 ? 15.648 17.838 37.448 1.00 16.30 136 SER A C 1
ATOM 933 O O . SER A 1 137 ? 15.213 17.894 38.609 1.00 16.09 136 SER A O 1
ATOM 936 N N . VAL A 1 138 ? 15.929 18.911 36.727 1.00 16.23 137 VAL A N 1
ATOM 937 C CA . VAL A 1 138 ? 15.635 20.252 37.201 1.00 17.51 137 VAL A CA 1
ATOM 938 C C . VAL A 1 138 ? 14.507 20.799 36.341 1.00 20.11 137 VAL A C 1
ATOM 939 O O . VAL A 1 138 ? 14.619 20.830 35.110 1.00 17.78 137 VAL A O 1
ATOM 943 N N . GLN A 1 139 ? 13.417 21.225 36.986 1.00 17.99 138 GLN A N 1
ATOM 944 C CA . GLN A 1 139 ? 12.224 21.681 36.287 1.00 17.88 138 GLN A CA 1
ATOM 945 C C . GLN A 1 139 ? 12.031 23.178 36.515 1.00 19.73 138 GLN A C 1
ATOM 946 O O . GLN A 1 139 ? 12.245 23.690 37.622 1.00 18.66 138 GLN A O 1
ATOM 952 N N . MET A 1 140 ? 11.721 23.886 35.431 1.00 17.62 139 MET A N 1
ATOM 953 C CA . MET A 1 140 ? 11.458 25.320 35.411 1.00 19.87 139 MET A CA 1
ATOM 954 C C . MET A 1 140 ? 10.037 25.611 34.974 1.00 19.94 139 MET A C 1
ATOM 955 O O . MET A 1 140 ? 9.555 25.011 34.017 1.00 20.18 139 MET A O 1
ATOM 960 N N . ILE A 1 141 ? 9.399 26.573 35.655 1.00 18.64 140 ILE A N 1
ATOM 961 C CA . ILE A 1 141 ? 8.179 27.229 35.190 1.00 18.50 140 ILE A CA 1
ATOM 962 C C . ILE A 1 141 ? 8.381 28.739 35.274 1.00 21.98 140 ILE A C 1
ATOM 963 O O . ILE A 1 141 ? 9.194 29.240 36.052 1.00 18.46 140 ILE A O 1
ATOM 968 N N . TYR A 1 142 ? 7.602 29.477 34.483 1.00 20.87 141 TYR A N 1
ATOM 969 C CA . TYR A 1 142 ? 7.632 30.927 34.558 1.00 21.70 141 TYR A CA 1
ATOM 970 C C . TYR A 1 142 ? 6.223 31.487 34.412 1.00 22.38 141 TYR A C 1
ATOM 971 O O . TYR A 1 142 ? 5.305 30.830 33.903 1.00 21.40 141 TYR A O 1
ATOM 980 N N . SER A 1 143 ? 6.065 32.719 34.877 1.00 22.00 142 SER A N 1
ATOM 981 C CA . SER A 1 143 ? 4.794 33.421 34.830 1.00 22.44 142 SER A CA 1
ATOM 982 C C . SER A 1 143 ? 5.028 34.806 34.261 1.00 24.15 142 SER A C 1
ATOM 983 O O . SER A 1 143 ? 5.891 35.546 34.748 1.00 22.17 142 SER A O 1
ATOM 986 N N . ASP A 1 144 ? 4.231 35.166 33.254 1.00 22.13 143 ASP A N 1
A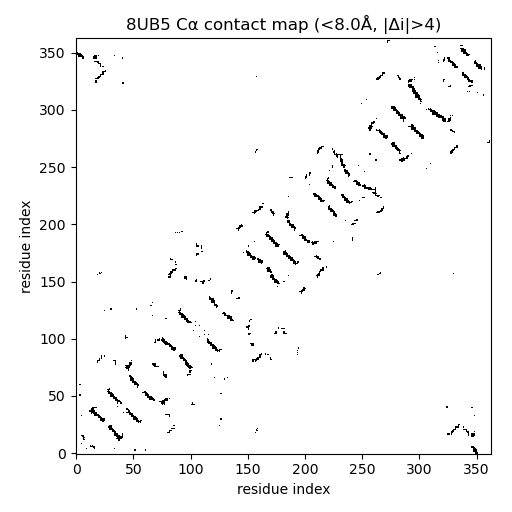TOM 987 C CA . ASP A 1 144 ? 4.267 36.506 32.672 1.00 24.11 143 ASP A CA 1
ATOM 988 C C . ASP A 1 144 ? 3.064 37.346 33.075 1.00 25.08 143 ASP A C 1
ATOM 989 O O . ASP A 1 144 ? 2.877 38.431 32.524 1.00 26.30 143 ASP A O 1
ATOM 994 N N . ASP A 1 145 ? 2.250 36.881 34.023 1.00 22.46 144 ASP A N 1
ATOM 995 C CA . ASP A 1 145 ? 1.123 37.654 34.530 1.00 25.16 144 ASP A CA 1
ATOM 996 C C . ASP A 1 145 ? 1.203 37.802 36.040 1.00 25.90 144 ASP A C 1
ATOM 997 O O . ASP A 1 145 ? 0.189 37.763 36.749 1.00 23.53 144 ASP A O 1
ATOM 1002 N N . ASN A 1 146 ? 2.434 38.000 36.549 1.00 23.62 145 ASN A N 1
ATOM 1003 C CA . ASN A 1 146 ? 2.666 38.306 37.962 1.00 23.14 145 ASN A CA 1
ATOM 1004 C C . ASN A 1 146 ? 2.167 37.191 38.872 1.00 25.23 145 ASN A C 1
ATOM 1005 O O . ASN A 1 146 ? 1.680 37.430 39.982 1.00 25.59 145 ASN A O 1
ATOM 1010 N N . GLY A 1 147 ? 2.337 35.957 38.418 1.00 24.75 146 GLY A N 1
ATOM 1011 C CA . GLY A 1 147 ? 2.049 34.807 39.245 1.00 24.70 146 GLY A CA 1
ATOM 1012 C C . GLY A 1 147 ? 0.624 34.327 39.197 1.00 26.51 146 GLY A C 1
ATOM 1013 O O . GLY A 1 147 ? 0.242 33.505 40.035 1.00 29.67 146 GLY A O 1
ATOM 1014 N N . LEU A 1 148 ? -0.181 34.819 38.254 1.00 27.28 147 LEU A N 1
ATOM 1015 C CA . LEU A 1 148 ? -1.554 34.346 38.154 1.00 25.85 147 LEU A CA 1
ATOM 1016 C C . LEU A 1 148 ? -1.615 32.993 37.459 1.00 28.25 147 LEU A C 1
ATOM 1017 O O . LEU A 1 148 ? -2.375 32.116 37.875 1.00 28.62 147 LEU A O 1
ATOM 1022 N N . THR A 1 149 ? -0.830 32.801 36.406 1.00 25.45 148 THR A N 1
ATOM 1023 C CA . THR A 1 149 ? -0.740 31.510 35.739 1.00 27.00 148 THR A CA 1
ATOM 1024 C C . THR A 1 149 ? 0.718 31.173 35.476 1.00 27.11 148 THR A C 1
ATOM 1025 O O . THR A 1 149 ? 1.593 32.039 35.530 1.00 26.22 148 THR A O 1
ATOM 1029 N N . TRP A 1 150 ? 0.972 29.902 35.175 1.00 23.84 149 TRP A N 1
ATOM 1030 C CA . TRP A 1 150 ? 2.333 29.417 34.990 1.00 26.26 149 TRP A CA 1
ATOM 1031 C C . TRP A 1 150 ? 2.435 28.677 33.669 1.00 28.46 149 TRP A C 1
ATOM 1032 O O . TRP A 1 150 ? 1.455 28.094 33.189 1.00 30.72 149 TRP A O 1
ATOM 1043 N N . SER A 1 151 ? 3.627 28.724 33.084 1.00 21.24 150 SER A N 1
ATOM 1044 C CA . SER A 1 151 ? 3.964 27.930 31.929 1.00 23.37 150 SER A CA 1
ATOM 1045 C C . SER A 1 151 ? 3.866 26.454 32.261 1.00 23.92 150 SER A C 1
ATOM 1046 O O . SER A 1 151 ? 3.781 26.050 33.430 1.00 21.43 150 SER A O 1
ATOM 1049 N N . ASN A 1 152 ? 3.897 25.645 31.199 1.00 22.38 151 ASN A N 1
ATOM 1050 C CA . ASN A 1 152 ? 4.203 24.230 31.349 1.00 24.39 151 ASN A CA 1
ATOM 1051 C C . ASN A 1 152 ? 5.599 24.085 31.934 1.00 22.04 151 ASN A C 1
ATOM 1052 O O . ASN A 1 152 ? 6.442 24.964 31.792 1.00 19.70 151 ASN A O 1
ATOM 1057 N N . LYS A 1 153 ? 5.848 22.950 32.578 1.00 21.81 152 LYS A N 1
ATOM 1058 C CA . LYS A 1 153 ? 7.191 22.673 33.086 1.00 22.05 152 LYS A CA 1
ATOM 1059 C C . LYS A 1 153 ? 8.180 22.515 31.941 1.00 24.59 152 LYS A C 1
ATOM 1060 O O . LYS A 1 153 ? 7.891 21.894 30.911 1.00 22.61 152 LYS A O 1
ATOM 1066 N N . ILE A 1 154 ? 9.359 23.079 32.142 1.00 20.71 153 ILE A N 1
ATOM 1067 C CA . ILE A 1 154 ? 10.454 23.032 31.199 1.00 21.54 153 ILE A CA 1
ATOM 1068 C C . ILE A 1 154 ? 11.594 22.259 31.861 1.00 23.50 153 ILE A C 1
ATOM 1069 O O . ILE A 1 154 ? 12.100 22.660 32.921 1.00 22.59 153 ILE A O 1
ATOM 1074 N N . ASP A 1 155 ? 11.984 21.155 31.247 1.00 19.93 154 ASP A N 1
ATOM 1075 C CA . ASP A 1 155 ? 13.018 20.279 31.790 1.00 20.23 154 ASP A CA 1
ATOM 1076 C C . ASP A 1 155 ? 14.394 20.795 31.374 1.00 23.28 154 ASP A C 1
ATOM 1077 O O . ASP A 1 155 ? 14.752 20.729 30.191 1.00 22.51 154 ASP A O 1
ATOM 1082 N N . LEU A 1 156 ? 15.185 21.288 32.353 1.00 19.96 155 LEU A N 1
ATOM 1083 C CA . LEU A 1 156 ? 16.473 21.907 32.057 1.00 18.49 155 LEU A CA 1
ATOM 1084 C C . LEU A 1 156 ? 17.615 20.910 31.918 1.00 20.06 155 LEU A C 1
ATOM 1085 O O . LEU A 1 156 ? 18.727 21.319 31.561 1.00 21.04 155 LEU A O 1
ATOM 1090 N N . THR A 1 157 ? 17.385 19.615 32.182 1.00 19.33 156 THR A N 1
ATOM 1091 C CA . THR A 1 157 ? 18.487 18.657 32.221 1.00 18.73 156 THR A CA 1
ATOM 1092 C C . THR A 1 157 ? 18.275 17.405 31.356 1.00 21.61 156 THR A C 1
ATOM 1093 O O . THR A 1 157 ? 19.225 16.629 31.196 1.00 21.13 156 THR A O 1
ATOM 1097 N N . LYS A 1 158 ? 17.084 17.187 30.793 1.00 20.37 157 LYS A N 1
ATOM 1098 C CA . LYS A 1 158 ? 16.867 15.992 29.966 1.00 22.04 157 LYS A CA 1
ATOM 1099 C C . LYS A 1 158 ? 17.755 15.993 28.730 1.00 27.44 157 LYS A C 1
ATOM 1100 O O . LYS A 1 158 ? 18.096 14.921 28.218 1.00 24.67 157 LYS A O 1
ATOM 1105 N N . ASP A 1 159 ? 18.151 17.168 28.238 1.00 24.38 158 ASP A N 1
ATOM 1106 C CA . ASP A 1 159 ? 19.094 17.207 27.120 1.00 28.05 158 ASP A CA 1
ATOM 1107 C C . ASP A 1 159 ? 20.131 18.291 27.404 1.00 29.75 158 ASP A C 1
ATOM 1108 O O . ASP A 1 159 ? 20.191 18.858 28.499 1.00 27.42 158 ASP A O 1
ATOM 1113 N N . SER A 1 160 ? 20.968 18.598 26.421 1.00 32.70 159 SER A N 1
ATOM 1114 C CA . SER A 1 160 ? 22.012 19.593 26.638 1.00 33.25 159 SER A CA 1
ATOM 1115 C C . SER A 1 160 ? 21.645 20.958 26.054 1.00 29.46 159 SER A C 1
ATOM 1116 O O . SER A 1 160 ? 22.514 21.824 25.920 1.00 33.69 159 SER A O 1
ATOM 1119 N N . SER A 1 161 ? 20.374 21.179 25.750 1.00 27.84 160 SER A N 1
ATOM 1120 C CA . SER A 1 161 ? 19.957 22.379 25.040 1.00 29.58 160 SER A CA 1
ATOM 1121 C C . SER A 1 161 ? 19.647 23.563 25.948 1.00 29.52 160 SER A C 1
ATOM 1122 O O . SER A 1 161 ? 19.520 24.688 25.439 1.00 30.58 160 SER A O 1
ATOM 1125 N N . LYS A 1 162 ? 19.544 23.359 27.268 1.00 28.78 161 LYS A N 1
ATOM 1126 C CA . LYS A 1 162 ? 19.095 24.416 28.179 1.00 24.89 161 LYS A CA 1
ATOM 1127 C C . LYS A 1 162 ? 20.169 24.932 29.139 1.00 24.31 161 LYS A C 1
ATOM 1128 O O . LYS A 1 162 ? 20.107 26.093 29.555 1.00 24.10 161 LYS A O 1
ATOM 1134 N N . VAL A 1 163 ? 21.137 24.104 29.515 1.00 26.34 162 VAL A N 1
ATOM 1135 C CA . VAL A 1 163 ? 22.150 24.468 30.488 1.00 22.35 162 VAL A CA 1
ATOM 1136 C C . VAL A 1 163 ? 23.517 24.096 29.928 1.00 27.39 162 VAL A C 1
ATOM 1137 O O . VAL A 1 163 ? 23.764 22.927 29.599 1.00 30.12 162 VAL A O 1
ATOM 1141 N N . LYS A 1 164 ? 24.385 25.094 29.790 1.00 21.28 163 LYS A N 1
ATOM 1142 C CA . LYS A 1 164 ? 25.744 24.928 29.316 1.00 21.09 163 LYS A CA 1
ATOM 1143 C C . LYS A 1 164 ? 26.680 24.709 30.502 1.00 23.93 163 LYS A C 1
ATOM 1144 O O . LYS A 1 164 ? 26.453 25.239 31.593 1.00 23.75 163 LYS A O 1
ATOM 1147 N N . ASN A 1 165 ? 27.749 23.952 30.266 1.00 21.53 164 ASN A N 1
ATOM 1148 C CA . ASN A 1 165 ? 28.852 23.767 31.219 1.00 25.23 164 ASN A CA 1
ATOM 1149 C C . ASN A 1 165 ? 28.429 22.935 32.433 1.00 21.90 164 ASN A C 1
ATOM 1150 O O . ASN A 1 165 ? 28.963 23.110 33.532 1.00 23.53 164 ASN A O 1
ATOM 1155 N N . GLN A 1 166 ? 27.452 22.044 32.262 1.00 23.31 165 GLN A N 1
ATOM 1156 C CA . GLN A 1 166 ? 27.167 21.037 33.278 1.00 21.48 165 GLN A CA 1
ATOM 1157 C C . GLN A 1 166 ? 28.301 20.013 33.328 1.00 24.27 165 GLN A C 1
ATOM 1158 O O . GLN A 1 166 ? 28.647 19.436 32.282 1.00 22.00 165 GLN A O 1
ATOM 1164 N N . PRO A 1 167 ? 28.895 19.742 34.498 1.00 20.82 166 PRO A N 1
ATOM 1165 C CA . PRO A 1 167 ? 30.048 18.824 34.535 1.00 21.64 166 PRO A CA 1
ATOM 1166 C C . PRO A 1 167 ? 29.652 17.404 34.167 1.00 22.76 166 PRO A C 1
ATOM 1167 O O . PRO A 1 167 ? 28.533 16.958 34.428 1.00 21.82 166 PRO A O 1
ATOM 1171 N N . SER A 1 168 ? 30.594 16.680 33.542 1.00 23.83 167 SER A N 1
ATOM 1172 C CA . SER A 1 168 ? 30.295 15.306 33.140 1.00 23.63 167 SER A CA 1
ATOM 1173 C C . SER A 1 168 ? 30.186 14.361 34.328 1.00 22.34 167 SER A C 1
ATOM 1174 O O . SER A 1 168 ? 29.616 13.261 34.196 1.00 22.87 167 SER A O 1
ATOM 1177 N N . ASN A 1 169 ? 30.717 14.754 35.487 1.00 20.86 168 ASN A N 1
ATOM 1178 C CA . ASN A 1 169 ? 30.640 13.944 36.699 1.00 19.05 168 ASN A CA 1
ATOM 1179 C C . ASN A 1 169 ? 29.525 14.405 37.641 1.00 18.52 168 ASN A C 1
ATOM 1180 O O . ASN A 1 169 ? 29.584 14.159 38.855 1.00 19.23 168 ASN A O 1
ATOM 1185 N N . THR A 1 170 ? 28.480 15.015 37.090 1.00 18.77 169 THR A N 1
ATOM 1186 C CA . THR A 1 170 ? 27.322 15.441 37.868 1.00 17.50 169 THR A CA 1
ATOM 1187 C C . THR A 1 170 ? 26.488 14.254 38.348 1.00 20.38 169 THR A C 1
ATOM 1188 O O . THR A 1 170 ? 26.037 13.422 37.552 1.00 20.27 169 THR A O 1
ATOM 1192 N N . ILE A 1 171 ? 26.228 14.213 39.652 1.00 16.68 170 ILE A N 1
ATOM 1193 C CA . ILE A 1 171 ? 25.251 13.281 40.203 1.00 17.47 170 ILE A CA 1
ATOM 1194 C C . ILE A 1 171 ? 23.851 13.888 40.169 1.00 19.19 170 ILE A C 1
ATOM 1195 O O . ILE A 1 171 ? 22.864 13.199 39.865 1.00 17.79 170 ILE A O 1
ATOM 1200 N N . GLY A 1 172 ? 23.768 15.180 40.492 1.00 16.68 171 GLY A N 1
ATOM 1201 C CA . GLY A 1 172 ? 22.566 15.973 40.304 1.00 15.97 171 GLY A CA 1
ATOM 1202 C C . GLY A 1 172 ? 22.890 17.394 40.738 1.00 13.93 171 GLY A C 1
ATOM 1203 O O . GLY A 1 172 ? 23.986 17.685 41.200 1.00 15.54 171 GLY A O 1
ATOM 1204 N N . TRP A 1 173 ? 21.933 18.285 40.547 1.00 18.01 172 TRP A N 1
ATOM 1205 C CA . TRP A 1 173 ? 22.074 19.654 41.050 1.00 15.69 172 TRP A CA 1
ATOM 1206 C C . TRP A 1 173 ? 20.678 20.245 41.115 1.00 16.40 172 TRP A C 1
ATOM 1207 O O . TRP A 1 173 ? 19.755 19.736 40.487 1.00 16.17 172 TRP A O 1
ATOM 1218 N N . LEU A 1 174 ? 20.523 21.328 41.881 1.00 16.48 173 LEU A N 1
ATOM 1219 C CA . LEU A 1 174 ? 19.255 22.042 41.929 1.00 16.70 173 LEU A CA 1
ATOM 1220 C C . LEU A 1 174 ? 19.558 23.479 42.351 1.00 16.37 173 LEU A C 1
ATOM 1221 O O . LEU A 1 174 ? 20.723 23.866 42.444 1.00 17.15 173 LEU A O 1
ATOM 1226 N N . GLY A 1 175 ? 18.519 24.282 42.519 1.00 14.08 174 GLY A N 1
ATOM 1227 C CA . GLY A 1 175 ? 18.724 25.658 42.953 1.00 15.27 174 GLY A CA 1
ATOM 1228 C C . GLY A 1 175 ? 19.188 25.737 44.400 1.00 14.92 174 GLY A C 1
ATOM 1229 O O . GLY A 1 175 ? 19.084 24.786 45.165 1.00 14.65 174 GLY A O 1
ATOM 1230 N N . GLY A 1 176 ? 19.695 26.921 44.788 1.00 14.77 175 GLY A N 1
ATOM 1231 C CA . GLY A 1 176 ? 20.217 27.147 46.132 1.00 14.10 175 GLY A CA 1
ATOM 1232 C C . GLY A 1 176 ? 19.192 27.311 47.241 1.00 14.56 175 GLY A C 1
ATOM 1233 O O . GLY A 1 176 ? 19.590 27.370 48.414 1.00 13.49 175 GLY A O 1
ATOM 1234 N N . VAL A 1 177 ? 17.899 27.396 46.897 1.00 14.44 176 VAL A N 1
ATOM 1235 C CA . VAL A 1 177 ? 16.761 27.425 47.816 1.00 14.52 176 VAL A CA 1
ATOM 1236 C C . VAL A 1 177 ? 16.628 28.823 48.402 1.00 15.13 176 VAL A C 1
ATOM 1237 O O . VAL A 1 177 ? 17.210 29.147 49.448 1.00 15.56 176 VAL A O 1
ATOM 1241 N N . GLY A 1 178 ? 15.869 29.653 47.713 1.00 14.33 177 GLY A N 1
ATOM 1242 C CA . GLY A 1 178 ? 15.712 31.036 48.039 1.00 15.38 177 GLY A CA 1
ATOM 1243 C C . GLY A 1 178 ? 15.433 31.804 46.749 1.00 17.38 177 GLY A C 1
ATOM 1244 O O . GLY A 1 178 ? 14.663 31.352 45.898 1.00 17.74 177 GLY A O 1
ATOM 1245 N N . SER A 1 179 ? 16.104 32.934 46.608 1.00 15.60 178 SER A N 1
ATOM 1246 C CA . SER A 1 179 ? 15.895 33.828 45.482 1.00 15.95 178 SER A CA 1
ATOM 1247 C C . SER A 1 179 ? 17.198 34.020 44.722 1.00 15.98 178 SER A C 1
ATOM 1248 O O . SER A 1 179 ? 18.289 34.038 45.314 1.00 14.41 178 SER A O 1
ATOM 1251 N N . GLY A 1 180 ? 17.063 34.184 43.407 1.00 14.22 179 GLY A N 1
ATOM 1252 C CA . GLY A 1 180 ? 18.131 34.716 42.582 1.00 16.19 179 GLY A CA 1
ATOM 1253 C C . GLY A 1 180 ? 18.130 36.237 42.540 1.00 17.92 179 GLY A C 1
ATOM 1254 O O . GLY A 1 180 ? 17.418 36.921 43.283 1.00 15.64 179 GLY A O 1
ATOM 1255 N N . ILE A 1 181 ? 18.960 36.777 41.647 1.00 15.68 180 ILE A N 1
ATOM 1256 C CA . ILE A 1 181 ? 19.148 38.221 41.537 1.00 15.98 180 ILE A CA 1
ATOM 1257 C C . ILE A 1 181 ? 19.286 38.551 40.060 1.00 17.33 180 ILE A C 1
ATOM 1258 O O . ILE A 1 181 ? 19.407 37.663 39.216 1.00 17.21 180 ILE A O 1
ATOM 1263 N N . VAL A 1 182 ? 19.308 39.851 39.766 1.00 17.65 181 VAL A N 1
ATOM 1264 C CA . VAL A 1 182 ? 19.487 40.354 38.407 1.00 18.06 181 VAL A CA 1
ATOM 1265 C C . VAL A 1 182 ? 20.663 41.312 38.429 1.00 18.78 181 VAL A C 1
ATOM 1266 O O . VAL A 1 182 ? 20.738 42.184 39.306 1.00 18.03 181 VAL A O 1
ATOM 1270 N N . MET A 1 183 ? 21.580 41.151 37.475 1.00 19.80 182 MET A N 1
ATOM 1271 C CA . MET A 1 183 ? 22.744 42.020 37.432 1.00 18.67 182 MET A CA 1
ATOM 1272 C C . MET A 1 183 ? 22.354 43.339 36.776 1.00 20.09 182 MET A C 1
ATOM 1273 O O . MET A 1 183 ? 21.228 43.515 36.293 1.00 20.54 182 MET A O 1
ATOM 1278 N N A ASP A 1 184 ? 23.328 44.254 36.730 0.50 19.01 183 ASP A N 1
ATOM 1279 N N B ASP A 1 184 ? 23.305 44.275 36.746 0.50 18.94 183 ASP A N 1
ATOM 1280 C CA A ASP A 1 184 ? 23.107 45.603 36.204 0.50 20.77 183 ASP A CA 1
ATOM 1281 C CA B ASP A 1 184 ? 23.025 45.607 36.209 0.50 20.88 183 ASP A CA 1
ATOM 1282 C C A ASP A 1 184 ? 22.585 45.585 34.768 0.50 21.14 183 ASP A C 1
ATOM 1283 C C B ASP A 1 184 ? 22.508 45.544 34.771 0.50 21.16 183 ASP A C 1
ATOM 1284 O O A ASP A 1 184 ? 21.755 46.425 34.394 0.50 21.11 183 ASP A O 1
ATOM 1285 O O B ASP A 1 184 ? 21.595 46.297 34.401 0.50 21.12 183 ASP A O 1
ATOM 1294 N N . ASP A 1 185 ? 23.060 44.648 33.947 1.00 18.15 184 ASP A N 1
ATOM 1295 C CA . ASP A 1 185 ? 22.669 44.606 32.531 1.00 20.71 184 ASP A CA 1
ATOM 1296 C C . ASP A 1 185 ? 21.492 43.681 32.256 1.00 18.66 184 ASP A C 1
ATOM 1297 O O . ASP A 1 185 ? 21.128 43.486 31.079 1.00 19.17 184 ASP A O 1
ATOM 1302 N N . GLY A 1 186 ? 20.869 43.145 33.305 1.00 17.35 185 GLY A N 1
ATOM 1303 C CA . GLY A 1 186 ? 19.710 42.301 33.181 1.00 20.06 185 GLY A CA 1
ATOM 1304 C C . GLY A 1 186 ? 20.020 40.829 33.296 1.00 19.32 185 GLY A C 1
ATOM 1305 O O . GLY A 1 186 ? 19.090 40.027 33.358 1.00 16.64 185 GLY A O 1
ATOM 1306 N N . THR A 1 187 ? 21.293 40.455 33.339 1.00 15.50 186 THR A N 1
ATOM 1307 C CA . THR A 1 187 ? 21.629 39.039 33.477 1.00 18.12 186 THR A CA 1
ATOM 1308 C C . THR A 1 187 ? 21.016 38.473 34.754 1.00 17.07 186 THR A C 1
ATOM 1309 O O . THR A 1 187 ? 21.157 39.058 35.830 1.00 18.47 186 THR A O 1
ATOM 1313 N N . ILE A 1 188 ? 20.357 37.320 34.642 1.00 19.05 187 ILE A N 1
ATOM 1314 C CA . ILE A 1 188 ? 19.760 36.651 35.800 1.00 15.87 187 ILE A CA 1
ATOM 1315 C C . ILE A 1 188 ? 20.773 35.696 36.394 1.00 16.98 187 ILE A C 1
ATOM 1316 O O . ILE A 1 188 ? 21.393 34.917 35.661 1.00 15.55 187 ILE A O 1
ATOM 1321 N N . VAL A 1 189 ? 20.929 35.722 37.721 1.00 16.66 188 VAL A N 1
ATOM 1322 C CA . VAL A 1 189 ? 21.813 34.789 38.414 1.00 16.23 188 VAL A CA 1
ATOM 1323 C C . VAL A 1 189 ? 21.010 34.057 39.476 1.00 17.48 188 VAL A C 1
ATOM 1324 O O . VAL A 1 189 ? 20.331 34.686 40.296 1.00 15.54 188 VAL A O 1
ATOM 1328 N N . MET A 1 190 ? 21.109 32.728 39.464 1.00 15.87 189 MET A N 1
ATOM 1329 C CA . MET A 1 190 ? 20.421 31.852 40.393 1.00 14.95 189 MET A CA 1
ATOM 1330 C C . MET A 1 190 ? 21.474 31.120 41.214 1.00 17.65 189 MET A C 1
ATOM 1331 O O . MET A 1 190 ? 22.439 30.588 40.634 1.00 15.44 189 MET A O 1
ATOM 1336 N N . PRO A 1 191 ? 21.333 31.047 42.537 1.00 15.86 190 PRO A N 1
ATOM 1337 C CA . PRO A 1 191 ? 22.225 30.182 43.314 1.00 15.73 190 PRO A CA 1
ATOM 1338 C C . PRO A 1 191 ? 21.880 28.730 43.028 1.00 16.29 190 PRO A C 1
ATOM 1339 O O . PRO A 1 191 ? 20.723 28.403 42.752 1.00 16.85 190 PRO A O 1
ATOM 1343 N N . ALA A 1 192 ? 22.885 27.856 43.137 1.00 14.44 191 ALA A N 1
ATOM 1344 C CA . ALA A 1 192 ? 22.693 26.441 42.841 1.00 16.32 191 ALA A CA 1
ATOM 1345 C C . ALA A 1 192 ? 23.574 25.608 43.765 1.00 16.19 191 ALA A C 1
ATOM 1346 O O . ALA A 1 192 ? 24.428 26.126 44.501 1.00 14.50 191 ALA A O 1
ATOM 1348 N N . GLN A 1 193 ? 23.312 24.292 43.761 1.00 15.56 192 GLN A N 1
ATOM 1349 C CA . GLN A 1 193 ? 24.112 23.335 44.515 1.00 15.39 192 GLN A CA 1
ATOM 1350 C C . GLN A 1 193 ? 24.221 22.087 43.665 1.00 14.27 192 GLN A C 1
ATOM 1351 O O . GLN A 1 193 ? 23.240 21.710 43.010 1.00 15.90 192 GLN A O 1
ATOM 1357 N N . ILE A 1 194 ? 25.392 21.452 43.704 1.00 16.75 193 ILE A N 1
ATOM 1358 C CA . ILE A 1 194 ? 25.722 20.344 42.814 1.00 15.91 193 ILE A CA 1
ATOM 1359 C C . ILE A 1 194 ? 26.405 19.243 43.618 1.00 18.17 193 ILE A C 1
ATOM 1360 O O . ILE A 1 194 ? 27.106 19.508 44.603 1.00 16.54 193 ILE A O 1
ATOM 1365 N N . SER A 1 195 ? 26.162 17.993 43.201 1.00 16.16 194 SER A N 1
ATOM 1366 C CA . SER A 1 195 ? 26.878 16.829 43.710 1.00 16.73 194 SER A CA 1
ATOM 1367 C C . SER A 1 195 ? 27.726 16.258 42.584 1.00 16.57 194 SER A C 1
ATOM 1368 O O . SER A 1 195 ? 27.226 16.049 41.465 1.00 15.78 194 SER A O 1
ATOM 1371 N N . LEU A 1 196 ? 28.997 16.008 42.881 1.00 17.14 195 LEU A N 1
ATOM 1372 C CA . LEU A 1 196 ? 29.987 15.651 41.875 1.00 18.32 195 LEU A CA 1
ATOM 1373 C C . LEU A 1 196 ? 30.703 14.371 42.286 1.00 20.46 195 LEU A C 1
ATOM 1374 O O . LEU A 1 196 ? 31.164 14.259 43.424 1.00 20.07 195 LEU A O 1
ATOM 1379 N N . ARG A 1 197 ? 30.863 13.443 41.346 1.00 18.56 196 ARG A N 1
ATOM 1380 C CA . ARG A 1 197 ? 31.633 12.231 41.608 1.00 19.39 196 ARG A CA 1
ATOM 1381 C C . ARG A 1 197 ? 33.122 12.567 41.500 1.00 20.69 196 ARG A C 1
ATOM 1382 O O . ARG A 1 197 ? 33.601 12.927 40.418 1.00 18.60 196 ARG A O 1
ATOM 1390 N N . GLU A 1 198 ? 33.856 12.479 42.610 1.00 19.73 197 GLU A N 1
ATOM 1391 C CA . GLU A 1 198 ? 35.279 12.818 42.625 1.00 22.22 197 GLU A CA 1
ATOM 1392 C C . GLU A 1 198 ? 36.039 11.752 43.413 1.00 25.05 197 GLU A C 1
ATOM 1393 O O . GLU A 1 198 ? 35.713 11.505 44.569 1.00 25.54 197 GLU A O 1
ATOM 1399 N N . ASN A 1 199 ? 37.033 11.106 42.797 1.00 27.45 198 ASN A N 1
ATOM 1400 C CA . ASN A 1 199 ? 37.852 10.067 43.454 1.00 28.72 198 ASN A CA 1
ATOM 1401 C C . ASN A 1 199 ? 37.024 9.117 44.319 1.00 29.85 198 ASN A C 1
ATOM 1402 O O . ASN A 1 199 ? 37.243 8.987 45.527 1.00 35.71 198 ASN A O 1
ATOM 1407 N N . ASN A 1 200 ? 36.051 8.469 43.691 1.00 27.94 199 ASN A N 1
ATOM 1408 C CA . ASN A 1 200 ? 35.262 7.398 44.322 1.00 28.71 199 ASN A CA 1
ATOM 1409 C C . ASN A 1 200 ? 34.416 7.855 45.511 1.00 27.38 199 ASN A C 1
ATOM 1410 O O . ASN A 1 200 ? 34.024 7.028 46.352 1.00 25.54 199 ASN A O 1
ATOM 1414 N N . GLU A 1 201 ? 34.072 9.145 45.574 1.00 26.26 200 GLU A N 1
ATOM 1415 C CA . GLU A 1 201 ? 33.138 9.674 46.565 1.00 23.05 200 GLU A CA 1
ATOM 1416 C C . GLU A 1 201 ? 32.257 10.704 45.881 1.00 20.08 200 GLU A C 1
ATOM 1417 O O . GLU A 1 201 ? 32.572 11.183 44.790 1.00 21.90 200 GLU A O 1
ATOM 1419 N N . ASN A 1 202 ? 31.165 11.072 46.538 1.00 19.52 201 ASN A N 1
ATOM 1420 C CA . ASN A 1 202 ? 30.318 12.179 46.079 1.00 20.75 201 ASN A CA 1
ATOM 1421 C C . ASN A 1 202 ? 30.558 13.378 46.990 1.00 20.52 201 ASN A C 1
ATOM 1422 O O . ASN A 1 202 ? 30.392 13.258 48.202 1.00 20.44 201 ASN A O 1
ATOM 1427 N N . ASN A 1 203 ? 30.941 14.524 46.411 1.00 18.74 202 ASN A N 1
ATOM 1428 C CA . ASN A 1 203 ? 31.141 15.761 47.164 1.00 18.25 202 ASN A CA 1
ATOM 1429 C C . ASN A 1 203 ? 30.169 16.810 46.640 1.00 18.15 202 ASN A C 1
ATOM 1430 O O . ASN A 1 203 ? 29.965 16.904 45.427 1.00 17.44 202 ASN A O 1
ATOM 1435 N N . TYR A 1 204 ? 29.572 17.595 47.542 1.00 16.59 203 TYR A N 1
ATOM 1436 C CA . TYR A 1 204 ? 28.602 18.606 47.131 1.00 14.31 203 TYR A CA 1
ATOM 1437 C C . TYR A 1 204 ? 29.166 20.001 47.383 1.00 15.40 203 TYR A C 1
ATOM 1438 O O . TYR A 1 204 ? 29.947 20.222 48.324 1.00 14.62 203 TYR A O 1
ATOM 1447 N N . TYR A 1 205 ? 28.821 20.912 46.479 1.00 15.86 204 TYR A N 1
ATOM 1448 C CA . TYR A 1 205 ? 29.354 22.257 46.430 1.00 16.73 204 TYR A CA 1
ATOM 1449 C C . TYR A 1 205 ? 28.250 23.222 46.043 1.00 13.64 204 TYR A C 1
ATOM 1450 O O . TYR A 1 205 ? 27.332 22.866 45.307 1.00 16.29 204 TYR A O 1
ATOM 1459 N N . SER A 1 206 ? 28.394 24.469 46.487 1.00 16.66 205 SER A N 1
ATOM 1460 C CA . SER A 1 206 ? 27.605 25.557 45.934 1.00 14.28 205 SER A CA 1
ATOM 1461 C C . SER A 1 206 ? 28.224 26.065 44.622 1.00 16.15 205 SER A C 1
ATOM 1462 O O . SER A 1 206 ? 29.414 25.887 44.343 1.00 13.70 205 SER A O 1
ATOM 1465 N N . LEU A 1 207 ? 27.399 26.750 43.840 1.00 15.14 206 LEU A N 1
ATOM 1466 C CA . LEU A 1 207 ? 27.799 27.458 42.626 1.00 15.18 206 LEU A CA 1
ATOM 1467 C C . LEU A 1 207 ? 26.606 28.308 42.203 1.00 15.73 206 LEU A C 1
ATOM 1468 O O . LEU A 1 207 ? 25.594 28.361 42.908 1.00 15.21 206 LEU A O 1
ATOM 1473 N N . ILE A 1 208 ? 26.737 29.007 41.062 1.00 14.79 207 ILE A N 1
ATOM 1474 C CA . ILE A 1 208 ? 25.610 29.736 40.467 1.00 15.17 207 ILE A CA 1
ATOM 1475 C C . ILE A 1 208 ? 25.378 29.253 39.038 1.00 15.24 207 ILE A C 1
ATOM 1476 O O . ILE A 1 208 ? 26.236 28.617 38.417 1.00 15.99 207 ILE A O 1
ATOM 1481 N N . ILE A 1 209 ? 24.194 29.585 38.509 1.00 15.39 208 ILE A N 1
ATOM 1482 C CA . ILE A 1 209 ? 23.891 29.476 37.083 1.00 14.37 208 ILE A CA 1
ATOM 1483 C C . ILE A 1 209 ? 23.352 30.851 36.683 1.00 15.46 208 ILE A C 1
ATOM 1484 O O . ILE A 1 209 ? 22.921 31.635 37.534 1.00 16.37 208 ILE A O 1
ATOM 1489 N N . TYR A 1 210 ? 23.458 31.181 35.396 1.00 16.38 209 TYR A N 1
ATOM 1490 C CA . TYR A 1 210 ? 23.061 32.512 34.945 1.00 14.38 209 TYR A CA 1
ATOM 1491 C C . TYR A 1 210 ? 22.439 32.403 33.567 1.00 17.13 209 TYR A C 1
ATOM 1492 O O . TYR A 1 210 ? 22.743 31.485 32.802 1.00 15.77 209 TYR A O 1
ATOM 1501 N N . SER A 1 211 ? 21.528 33.338 33.294 1.00 17.40 210 SER A N 1
ATOM 1502 C CA . SER A 1 211 ? 20.823 33.410 32.017 1.00 18.17 210 SER A CA 1
ATOM 1503 C C . SER A 1 211 ? 20.848 34.840 31.501 1.00 18.34 210 SER A C 1
ATOM 1504 O O . SER A 1 211 ? 20.555 35.779 32.244 1.00 17.80 210 SER A O 1
ATOM 1507 N N . LYS A 1 212 ? 21.187 35.002 30.225 1.00 19.19 211 LYS A N 1
ATOM 1508 C CA . LYS A 1 212 ? 21.151 36.319 29.604 1.00 19.31 211 LYS A CA 1
ATOM 1509 C C . LYS A 1 212 ? 19.972 36.469 28.656 1.00 19.79 211 LYS A C 1
ATOM 1510 O O . LYS A 1 212 ? 19.899 37.454 27.921 1.00 19.31 211 LYS A O 1
ATOM 1516 N N . ASP A 1 213 ? 19.047 35.519 28.664 1.00 19.91 212 ASP A N 1
ATOM 1517 C CA . ASP A 1 213 ? 17.900 35.549 27.761 1.00 21.56 212 ASP A CA 1
ATOM 1518 C C . ASP A 1 213 ? 16.609 35.267 28.523 1.00 21.04 212 ASP A C 1
ATOM 1519 O O . ASP A 1 213 ? 15.740 34.514 28.053 1.00 17.92 212 ASP A O 1
ATOM 1524 N N . ASN A 1 214 ? 16.474 35.871 29.718 1.00 16.58 213 ASN A N 1
ATOM 1525 C CA . ASN A 1 214 ? 15.214 35.841 30.465 1.00 22.71 213 ASN A CA 1
ATOM 1526 C C . ASN A 1 214 ? 14.841 34.416 30.887 1.00 19.61 213 ASN A C 1
ATOM 1527 O O . ASN A 1 214 ? 13.665 34.098 31.086 1.00 20.57 213 ASN A O 1
ATOM 1532 N N . GLY A 1 215 ? 15.840 33.553 31.047 1.00 18.58 214 GLY A N 1
ATOM 1533 C CA . GLY A 1 215 ? 15.619 32.233 31.614 1.00 19.35 214 GLY A CA 1
ATOM 1534 C C . GLY A 1 215 ? 15.457 31.134 30.599 1.00 22.87 214 GLY A C 1
ATOM 1535 O O . GLY A 1 215 ? 15.256 29.971 30.993 1.00 21.63 214 GLY A O 1
ATOM 1536 N N . GLU A 1 216 ? 15.536 31.453 29.301 1.00 21.74 215 GLU A N 1
ATOM 1537 C CA . GLU A 1 216 ? 15.329 30.408 28.306 1.00 24.49 215 GLU A CA 1
ATOM 1538 C C . GLU A 1 216 ? 16.475 29.405 28.321 1.00 22.81 215 GLU A C 1
ATOM 1539 O O . GLU A 1 216 ? 16.238 28.191 28.245 1.00 25.41 215 GLU A O 1
ATOM 1545 N N . THR A 1 217 ? 17.713 29.889 28.466 1.00 20.79 216 THR A N 1
ATOM 1546 C CA . THR A 1 217 ? 18.898 29.042 28.548 1.00 21.12 216 THR A CA 1
ATOM 1547 C C . THR A 1 217 ? 19.815 29.555 29.653 1.00 19.50 216 THR A C 1
ATOM 1548 O O . THR A 1 217 ? 19.755 30.719 30.054 1.00 19.98 216 THR A O 1
ATOM 1552 N N . TRP A 1 218 ? 20.689 28.669 30.117 1.00 20.82 217 TRP A N 1
ATOM 1553 C CA . TRP A 1 218 ? 21.505 28.939 31.291 1.00 18.41 217 TRP A CA 1
ATOM 1554 C C . TRP A 1 218 ? 22.933 28.477 31.053 1.00 18.88 217 TRP A C 1
ATOM 1555 O O . TRP A 1 218 ? 23.202 27.603 30.224 1.00 20.82 217 TRP A O 1
ATOM 1566 N N . THR A 1 219 ? 23.852 29.066 31.809 1.00 18.75 218 THR A N 1
ATOM 1567 C CA . THR A 1 219 ? 25.235 28.614 31.858 1.00 18.38 218 THR A CA 1
ATOM 1568 C C . THR A 1 219 ? 25.566 28.359 33.310 1.00 18.75 218 THR A C 1
ATOM 1569 O O . THR A 1 219 ? 25.241 29.187 34.166 1.00 17.49 218 THR A O 1
ATOM 1573 N N . MET A 1 220 ? 26.198 27.216 33.591 1.00 18.66 219 MET A N 1
ATOM 1574 C CA . MET A 1 220 ? 26.602 26.906 34.951 1.00 16.65 219 MET A CA 1
ATOM 1575 C C . MET A 1 220 ? 27.999 27.444 35.253 1.00 16.88 219 MET A C 1
ATOM 1576 O O . MET A 1 220 ? 28.922 27.312 34.442 1.00 18.72 219 MET A O 1
ATOM 1581 N N . GLY A 1 221 ? 28.142 28.087 36.420 1.00 18.20 220 GLY A N 1
ATOM 1582 C CA . GLY A 1 221 ? 29.442 28.523 36.904 1.00 17.29 220 GLY A CA 1
ATOM 1583 C C . GLY A 1 221 ? 30.246 27.337 37.416 1.00 18.35 220 GLY A C 1
ATOM 1584 O O . GLY A 1 221 ? 29.871 26.182 37.241 1.00 18.21 220 GLY A O 1
ATOM 1585 N N . ASN A 1 222 ? 31.384 27.640 38.050 1.00 17.74 221 ASN A N 1
ATOM 1586 C CA . ASN A 1 222 ? 32.247 26.637 38.664 1.00 18.43 221 ASN A CA 1
ATOM 1587 C C . ASN A 1 222 ? 32.045 26.565 40.173 1.00 18.62 221 ASN A C 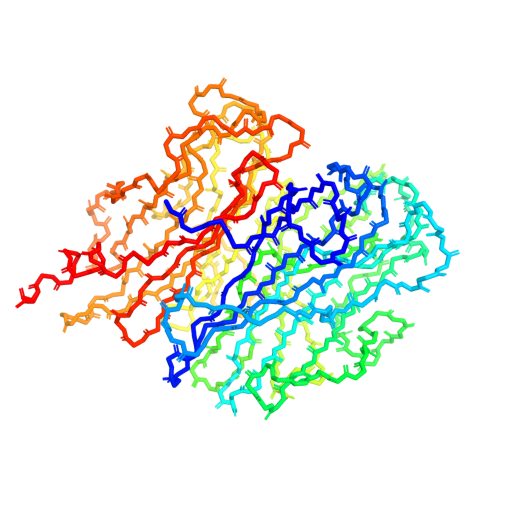1
ATOM 1588 O O . ASN A 1 222 ? 31.607 27.527 40.801 1.00 16.35 221 ASN A O 1
ATOM 1593 N N . LYS A 1 223 ? 32.363 25.402 40.744 1.00 16.75 222 LYS A N 1
ATOM 1594 C CA . LYS A 1 223 ? 32.113 25.166 42.166 1.00 17.08 222 LYS A CA 1
ATOM 1595 C C . LYS A 1 223 ? 32.945 26.099 43.039 1.00 19.55 222 LYS A C 1
ATOM 1596 O O . LYS A 1 223 ? 34.034 26.532 42.651 1.00 17.37 222 LYS A O 1
ATOM 1602 N N . VAL A 1 224 ? 32.414 26.403 44.229 1.00 15.29 223 VAL A N 1
ATOM 1603 C CA . VAL A 1 224 ? 33.084 27.250 45.215 1.00 15.46 223 VAL A CA 1
ATOM 1604 C C . VAL A 1 224 ? 34.267 26.478 45.813 1.00 15.32 223 VAL A C 1
ATOM 1605 O O . VAL A 1 224 ? 34.425 25.273 45.542 1.00 16.96 223 VAL A O 1
ATOM 1609 N N . PRO A 1 225 ? 35.121 27.115 46.630 1.00 17.74 224 PRO A N 1
ATOM 1610 C CA . PRO A 1 225 ? 36.380 26.457 47.044 1.00 17.97 224 PRO A CA 1
ATOM 1611 C C . PRO A 1 225 ? 36.234 25.294 48.006 1.00 17.21 224 PRO A C 1
ATOM 1612 O O . PRO A 1 225 ? 37.178 24.494 48.104 1.00 18.32 224 PRO A O 1
ATOM 1616 N N . ASN A 1 226 ? 35.125 25.168 48.735 1.00 17.47 225 ASN A N 1
ATOM 1617 C CA . ASN A 1 226 ? 34.987 24.100 49.719 1.00 17.58 225 ASN A CA 1
ATOM 1618 C C . ASN A 1 226 ? 33.774 23.222 49.429 1.00 18.14 225 ASN A C 1
ATOM 1619 O O . ASN A 1 226 ? 32.684 23.723 49.103 1.00 16.19 225 ASN A O 1
ATOM 1624 N N . SER A 1 227 ? 33.976 21.907 49.571 1.00 17.93 226 SER A N 1
ATOM 1625 C CA . SER A 1 227 ? 32.874 20.959 49.580 1.00 17.77 226 SER A CA 1
ATOM 1626 C C . SER A 1 227 ? 32.101 21.069 50.890 1.00 17.37 226 SER A C 1
ATOM 1627 O O . SER A 1 227 ? 32.452 21.825 51.797 1.00 17.17 226 SER A O 1
ATOM 1630 N N . ASN A 1 228 ? 31.033 20.289 50.981 1.00 15.07 227 ASN A N 1
ATOM 1631 C CA . ASN A 1 228 ? 30.065 20.398 52.074 1.00 15.99 227 ASN A CA 1
ATOM 1632 C C . ASN A 1 228 ? 29.376 21.753 52.067 1.00 14.38 227 ASN A C 1
ATOM 1633 O O . ASN A 1 228 ? 28.869 22.193 53.103 1.00 14.63 227 ASN A O 1
ATOM 1638 N N . THR A 1 229 ? 29.310 22.406 50.906 1.00 14.95 228 THR A N 1
ATOM 1639 C CA . THR A 1 229 ? 28.534 23.635 50.758 1.00 13.38 228 THR A CA 1
ATOM 1640 C C . THR A 1 229 ? 27.337 23.350 49.868 1.00 15.11 228 THR A C 1
ATOM 1641 O O . THR A 1 229 ? 27.451 22.601 48.893 1.00 13.76 228 THR A O 1
ATOM 1645 N N . SER A 1 230 ? 26.165 23.885 50.235 1.00 14.12 229 SER A N 1
ATOM 1646 C CA . SER A 1 230 ? 24.970 23.489 49.498 1.00 14.22 229 SER A CA 1
ATOM 1647 C C . SER A 1 230 ? 24.058 24.680 49.282 1.00 13.66 229 SER A C 1
ATOM 1648 O O . SER A 1 230 ? 24.374 25.557 48.466 1.00 16.52 229 SER A O 1
ATOM 1651 N N . GLU A 1 231 ? 22.950 24.731 50.035 1.00 13.37 230 GLU A N 1
ATOM 1652 C CA . GLU A 1 231 ? 21.971 25.801 49.902 1.00 14.57 230 GLU A CA 1
ATOM 1653 C C . GLU A 1 231 ? 22.630 27.148 50.111 1.00 13.89 230 GLU A C 1
ATOM 1654 O O . GLU A 1 231 ? 23.420 27.324 51.043 1.00 14.72 230 GLU A O 1
ATOM 1660 N N . ASN A 1 232 ? 22.280 28.117 49.268 1.00 15.02 231 ASN A N 1
ATOM 1661 C CA . ASN A 1 232 ? 22.967 29.403 49.339 1.00 12.88 231 ASN A CA 1
ATOM 1662 C C . ASN A 1 232 ? 22.156 30.454 48.594 1.00 14.79 231 ASN A C 1
ATOM 1663 O O . ASN A 1 232 ? 21.276 30.135 47.790 1.00 14.37 231 ASN A O 1
ATOM 1668 N N . MET A 1 233 ? 22.469 31.713 48.868 1.00 14.34 232 MET A N 1
ATOM 1669 C CA . MET A 1 233 ? 22.093 32.782 47.944 1.00 14.02 232 MET A CA 1
ATOM 1670 C C . MET A 1 233 ? 23.256 33.728 47.719 1.00 14.22 232 MET A C 1
ATOM 1671 O O . MET A 1 233 ? 24.190 33.793 48.520 1.00 14.00 232 MET A O 1
ATOM 1676 N N . VAL A 1 234 ? 23.193 34.472 46.599 1.00 14.25 233 VAL A N 1
ATOM 1677 C CA . VAL A 1 234 ? 24.201 35.479 46.270 1.00 14.60 233 VAL A CA 1
ATOM 1678 C C . VAL A 1 234 ? 23.513 36.838 46.173 1.00 15.15 233 VAL A C 1
ATOM 1679 O O . VAL A 1 234 ? 22.331 36.934 45.826 1.00 15.62 233 VAL A O 1
ATOM 1683 N N . ILE A 1 235 ? 24.269 37.882 46.480 1.00 15.35 234 ILE A N 1
ATOM 1684 C CA . ILE A 1 235 ? 23.907 39.255 46.138 1.00 15.04 234 ILE A CA 1
ATOM 1685 C C . ILE A 1 235 ? 24.887 39.749 45.092 1.00 16.35 234 ILE A C 1
ATOM 1686 O O . ILE A 1 235 ? 25.952 39.154 44.870 1.00 15.81 234 ILE A O 1
ATOM 1691 N N . GLU A 1 236 ? 24.507 40.841 44.435 1.00 14.35 235 GLU A N 1
ATOM 1692 C CA . GLU A 1 236 ? 25.400 41.594 43.558 1.00 16.20 235 GLU A CA 1
ATOM 1693 C C . GLU A 1 236 ? 25.963 42.786 44.318 1.00 17.57 235 GLU A C 1
ATOM 1694 O O . GLU A 1 236 ? 25.237 43.449 45.058 1.00 19.20 235 GLU A O 1
ATOM 1700 N N . LEU A 1 237 ? 27.264 43.046 44.156 1.00 17.92 236 LEU A N 1
ATOM 1701 C CA . LEU A 1 237 ? 27.856 44.238 44.769 1.00 17.08 236 LEU A CA 1
ATOM 1702 C C . LEU A 1 237 ? 28.944 44.780 43.851 1.00 18.85 236 LEU A C 1
ATOM 1703 O O . LEU A 1 237 ? 30.024 44.184 43.735 1.00 18.63 236 LEU A O 1
ATOM 1708 N N . ASP A 1 238 ? 28.657 45.921 43.215 1.00 20.38 237 ASP A N 1
ATOM 1709 C CA . ASP A 1 238 ? 29.614 46.570 42.310 1.00 21.27 237 ASP A CA 1
ATOM 1710 C C . ASP A 1 238 ? 30.147 45.578 41.275 1.00 22.05 237 ASP A C 1
ATOM 1711 O O . ASP A 1 238 ? 31.348 45.525 40.988 1.00 23.37 237 ASP A O 1
ATOM 1716 N N . GLY A 1 239 ? 29.238 44.788 40.714 1.00 18.81 238 GLY A N 1
ATOM 1717 C CA . GLY A 1 239 ? 29.561 43.799 39.697 1.00 18.15 238 GLY A CA 1
ATOM 1718 C C . GLY A 1 239 ? 30.042 42.459 40.220 1.00 20.13 238 GLY A C 1
ATOM 1719 O O . GLY A 1 239 ? 30.098 41.485 39.436 1.00 18.19 238 GLY A O 1
ATOM 1720 N N . ALA A 1 240 ? 30.397 42.375 41.499 1.00 18.12 239 ALA A N 1
ATOM 1721 C CA . ALA A 1 240 ? 30.847 41.116 42.089 1.00 17.72 239 ALA A CA 1
ATOM 1722 C C . ALA A 1 240 ? 29.631 40.327 42.546 1.00 17.39 239 ALA A C 1
ATOM 1723 O O . ALA A 1 240 ? 28.555 40.887 42.752 1.00 16.19 239 ALA A O 1
ATOM 1725 N N . LEU A 1 241 ? 29.804 39.013 42.682 1.00 15.88 240 LEU A N 1
ATOM 1726 C CA . LEU A 1 241 ? 28.826 38.157 43.349 1.00 14.46 240 LEU A CA 1
ATOM 1727 C C . LEU A 1 241 ? 29.382 37.846 44.729 1.00 14.72 240 LEU A C 1
ATOM 1728 O O . LEU A 1 241 ? 30.551 37.474 44.848 1.00 14.90 240 LEU A O 1
ATOM 1733 N N . ILE A 1 242 ? 28.562 37.998 45.769 1.00 14.85 241 ILE A N 1
ATOM 1734 C CA . ILE A 1 242 ? 28.946 37.583 47.116 1.00 13.01 241 ILE A CA 1
ATOM 1735 C C . ILE A 1 242 ? 27.952 36.529 47.557 1.00 13.61 241 ILE A C 1
ATOM 1736 O O . ILE A 1 242 ? 26.734 36.768 47.516 1.00 14.56 241 ILE A O 1
ATOM 1741 N N . MET A 1 243 ? 28.453 35.358 47.952 1.00 14.62 242 MET A N 1
ATOM 1742 C CA . MET A 1 243 ? 27.556 34.260 48.297 1.00 13.02 242 MET A CA 1
ATOM 1743 C C . MET A 1 243 ? 27.632 33.994 49.790 1.00 14.01 242 MET A C 1
ATOM 1744 O O . MET A 1 243 ? 28.716 34.059 50.377 1.00 14.04 242 MET A O 1
ATOM 1749 N N . SER A 1 244 ? 26.453 33.757 50.409 1.00 12.86 243 SER A N 1
ATOM 1750 C CA . SER A 1 244 ? 26.360 33.289 51.798 1.00 12.39 243 SER A CA 1
ATOM 1751 C C . SER A 1 244 ? 25.836 31.863 51.716 1.00 12.72 243 SER A C 1
ATOM 1752 O O . SER A 1 244 ? 24.700 31.653 51.275 1.00 13.00 243 SER A O 1
ATOM 1755 N N . THR A 1 245 ? 26.646 30.876 52.135 1.00 13.36 244 THR A N 1
ATOM 1756 C CA . THR A 1 245 ? 26.240 29.494 51.861 1.00 13.38 244 THR A CA 1
ATOM 1757 C C . THR A 1 245 ? 26.252 28.631 53.113 1.00 15.32 244 THR A C 1
ATOM 1758 O O . THR A 1 245 ? 27.027 28.859 54.055 1.00 14.90 244 THR A O 1
ATOM 1762 N N . ARG A 1 246 ? 25.359 27.635 53.114 1.00 13.53 245 ARG A N 1
ATOM 1763 C CA . ARG A 1 246 ? 25.352 26.618 54.156 1.00 12.07 245 ARG A CA 1
ATOM 1764 C C . ARG A 1 246 ? 26.599 25.747 54.048 1.00 15.12 245 ARG A C 1
ATOM 1765 O O . ARG A 1 246 ? 26.821 25.104 53.022 1.00 15.00 245 ARG A O 1
ATOM 1773 N N . TYR A 1 247 ? 27.391 25.682 55.115 1.00 13.89 246 TYR A N 1
ATOM 1774 C CA . TYR A 1 247 ? 28.681 24.991 55.100 1.00 14.01 246 TYR A CA 1
ATOM 1775 C C . TYR A 1 247 ? 28.631 23.946 56.209 1.00 15.94 246 TYR A C 1
ATOM 1776 O O . TYR A 1 247 ? 28.884 24.250 57.384 1.00 15.60 246 TYR A O 1
ATOM 1785 N N . ASP A 1 248 ? 28.291 22.712 55.837 1.00 16.40 247 ASP A N 1
ATOM 1786 C CA . ASP A 1 248 ? 27.881 21.734 56.827 1.00 15.56 247 ASP A CA 1
ATOM 1787 C C . ASP A 1 248 ? 29.039 21.303 57.710 1.00 17.62 247 ASP A C 1
ATOM 1788 O O . ASP A 1 248 ? 30.120 20.943 57.210 1.00 18.14 247 ASP A O 1
ATOM 1793 N N . TYR A 1 249 ? 28.780 21.316 59.029 1.00 17.34 248 TYR A N 1
ATOM 1794 C CA . TYR A 1 249 ? 29.674 20.857 60.098 1.00 17.48 248 TYR A CA 1
ATOM 1795 C C . TYR A 1 249 ? 30.833 21.809 60.355 1.00 18.70 248 TYR A C 1
ATOM 1796 O O . TYR A 1 249 ? 31.773 21.455 61.083 1.00 17.71 248 TYR A O 1
ATOM 1805 N N . SER A 1 250 ? 30.809 23.006 59.774 1.00 15.26 249 SER A N 1
ATOM 1806 C CA . SER A 1 250 ? 31.760 24.046 60.134 1.00 16.89 249 SER A CA 1
ATOM 1807 C C . SER A 1 250 ? 31.300 24.886 61.324 1.00 16.75 249 SER A C 1
ATOM 1808 O O . SER A 1 250 ? 32.127 25.564 61.953 1.00 16.68 249 SER A O 1
ATOM 1811 N N . GLY A 1 251 ? 30.007 24.932 61.594 1.00 15.57 250 GLY A N 1
ATOM 1812 C CA . GLY A 1 251 ? 29.511 25.836 62.611 1.00 16.44 250 GLY A CA 1
ATOM 1813 C C . GLY A 1 251 ? 29.155 27.221 62.109 1.00 15.91 250 GLY A C 1
ATOM 1814 O O . GLY A 1 251 ? 28.697 28.055 62.903 1.00 15.05 250 GLY A O 1
ATOM 1815 N N . TYR A 1 252 ? 29.326 27.499 60.818 1.00 14.28 251 TYR A N 1
ATOM 1816 C CA . TYR A 1 252 ? 29.005 28.838 60.353 1.00 14.56 251 TYR A CA 1
ATOM 1817 C C . TYR A 1 252 ? 28.567 28.800 58.903 1.00 13.56 251 TYR A C 1
ATOM 1818 O O . TYR A 1 252 ? 28.712 27.784 58.209 1.00 13.52 251 TYR A O 1
ATOM 1827 N N . ARG A 1 253 ? 28.045 29.942 58.441 1.00 12.44 252 ARG A N 1
ATOM 1828 C CA . ARG A 1 253 ? 27.771 30.139 57.020 1.00 12.72 252 ARG A CA 1
ATOM 1829 C C . ARG A 1 253 ? 29.050 30.635 56.358 1.00 12.80 252 ARG A C 1
ATOM 1830 O O . ARG A 1 253 ? 29.627 31.633 56.792 1.00 15.09 252 ARG A O 1
ATOM 1838 N N . ALA A 1 254 ? 29.501 29.942 55.325 1.00 12.84 253 ALA A N 1
ATOM 1839 C CA . ALA A 1 254 ? 30.666 30.449 54.609 1.00 13.64 253 ALA A CA 1
ATOM 1840 C C . ALA A 1 254 ? 30.252 31.632 53.727 1.00 13.85 253 ALA A C 1
ATOM 1841 O O . ALA A 1 254 ? 29.075 31.835 53.441 1.00 13.88 253 ALA A O 1
ATOM 1843 N N . ALA A 1 255 ? 31.242 32.437 53.302 1.00 13.18 254 ALA A N 1
ATOM 1844 C CA . ALA A 1 255 ? 30.963 33.464 52.306 1.00 15.18 254 ALA A CA 1
ATOM 1845 C C . ALA A 1 255 ? 32.122 33.526 51.336 1.00 13.23 254 ALA A C 1
ATOM 1846 O O . ALA A 1 255 ? 33.284 33.436 51.747 1.00 15.51 254 ALA A O 1
ATOM 1848 N N . TYR A 1 256 ? 31.791 33.716 50.059 1.00 14.52 255 TYR A N 1
ATOM 1849 C CA . TYR A 1 256 ? 32.757 33.769 48.970 1.00 15.38 255 TYR A CA 1
ATOM 1850 C C . TYR A 1 256 ? 32.434 34.939 48.056 1.00 14.96 255 TYR A C 1
ATOM 1851 O O . TYR A 1 256 ? 31.297 35.391 47.969 1.00 14.99 255 TYR A O 1
ATOM 1860 N N . ILE A 1 257 ? 33.445 35.435 47.358 1.00 14.79 256 ILE A N 1
ATOM 1861 C CA . ILE A 1 257 ? 33.214 36.500 46.384 1.00 13.49 256 ILE A CA 1
ATOM 1862 C C . ILE A 1 257 ? 33.770 36.067 45.027 1.00 14.06 256 ILE A C 1
ATOM 1863 O O . ILE A 1 257 ? 34.796 35.379 44.960 1.00 16.01 256 ILE A O 1
ATOM 1868 N N . SER A 1 258 ? 33.059 36.440 43.949 1.00 15.62 257 SER A N 1
ATOM 1869 C CA . SER A 1 258 ? 33.454 36.195 42.563 1.00 18.23 257 SER A CA 1
ATOM 1870 C C . SER A 1 258 ? 33.398 37.494 41.766 1.00 16.74 257 SER A C 1
ATOM 1871 O O . SER A 1 258 ? 32.374 38.192 41.763 1.00 16.60 257 SER A O 1
ATOM 1874 N N . HIS A 1 259 ? 34.486 37.808 41.073 1.00 16.30 258 HIS A N 1
ATOM 1875 C CA . HIS A 1 259 ? 34.530 38.986 40.216 1.00 17.29 258 HIS A CA 1
ATOM 1876 C C . HIS A 1 259 ? 34.316 38.662 38.739 1.00 21.72 258 HIS A C 1
ATOM 1877 O O . HIS A 1 259 ? 34.427 39.560 37.907 1.00 20.48 258 HIS A O 1
ATOM 1884 N N . ASP A 1 260 ? 33.980 37.420 38.397 1.00 18.51 259 ASP A N 1
ATOM 1885 C CA . ASP A 1 260 ? 33.823 37.025 36.992 1.00 17.32 259 ASP A CA 1
ATOM 1886 C C . ASP A 1 260 ? 32.558 36.183 36.798 1.00 19.31 259 ASP A C 1
ATOM 1887 O O . ASP A 1 260 ? 32.549 35.196 36.050 1.00 21.47 259 ASP A O 1
ATOM 1892 N N . LEU A 1 261 ? 31.485 36.550 37.507 1.00 16.38 260 LEU A N 1
ATOM 1893 C CA . LEU A 1 261 ? 30.164 35.948 37.343 1.00 16.75 260 LEU A CA 1
ATOM 1894 C C . LEU A 1 261 ? 30.195 34.458 37.646 1.00 17.54 260 LEU A C 1
ATOM 1895 O O . LEU A 1 261 ? 29.577 33.650 36.947 1.00 17.86 260 LEU A O 1
ATOM 1900 N N . GLY A 1 262 ? 30.924 34.086 38.699 1.00 17.05 261 GLY A N 1
ATOM 1901 C CA . GLY A 1 262 ? 30.888 32.722 39.183 1.00 17.16 261 GLY A CA 1
ATOM 1902 C C . GLY A 1 262 ? 31.856 31.757 38.529 1.00 18.26 261 GLY A C 1
ATOM 1903 O O . GLY A 1 262 ? 31.710 30.545 38.726 1.00 17.75 261 GLY A O 1
ATOM 1904 N N . SER A 1 263 ? 32.861 32.240 37.779 1.00 19.32 262 SER A N 1
ATOM 1905 C CA . SER A 1 263 ? 33.860 31.297 37.275 1.00 18.66 262 SER A CA 1
ATOM 1906 C C . SER A 1 263 ? 34.936 31.015 38.301 1.00 20.48 262 SER A C 1
ATOM 1907 O O . SER A 1 263 ? 35.449 29.891 38.364 1.00 20.83 262 SER A O 1
ATOM 1910 N N . THR A 1 264 ? 35.302 32.007 39.100 1.00 18.90 263 THR A N 1
ATOM 1911 C CA . THR A 1 264 ? 36.254 31.787 40.173 1.00 17.42 263 THR A CA 1
ATOM 1912 C C . THR A 1 264 ? 35.740 32.439 41.453 1.00 17.64 263 THR A C 1
ATOM 1913 O O . THR A 1 264 ? 34.975 33.411 41.419 1.00 18.03 263 THR A O 1
ATOM 1917 N N . TRP A 1 265 ? 36.207 31.903 42.574 1.00 17.17 264 TRP A N 1
ATOM 1918 C CA . TRP A 1 265 ? 35.740 32.312 43.886 1.00 18.23 264 TRP A CA 1
ATOM 1919 C C . TRP A 1 265 ? 36.933 32.457 44.813 1.00 18.94 264 TRP A C 1
ATOM 1920 O O . TRP A 1 265 ? 37.885 31.677 44.741 1.00 18.90 264 TRP A O 1
ATOM 1931 N N . GLU A 1 266 ? 36.849 33.410 45.734 1.00 18.10 265 GLU A N 1
ATOM 1932 C CA . GLU A 1 266 ? 37.715 33.399 46.897 1.00 17.55 265 GLU A CA 1
ATOM 1933 C C . GLU A 1 266 ? 36.890 33.661 48.160 1.00 17.92 265 GLU 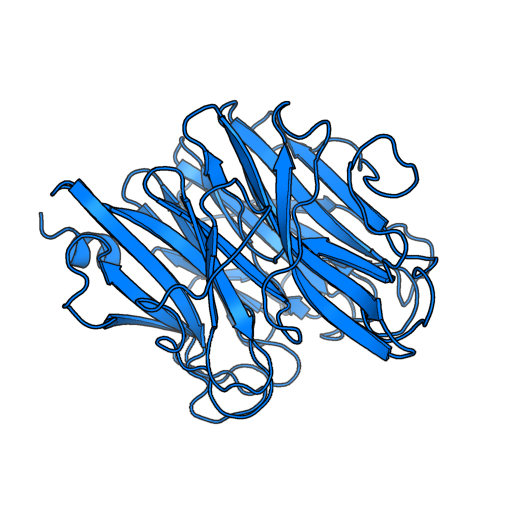A C 1
ATOM 1934 O O . GLU A 1 266 ? 35.751 34.138 48.104 1.00 16.44 265 GLU A O 1
ATOM 1937 N N . ILE A 1 267 ? 37.478 33.349 49.314 1.00 15.25 266 ILE A N 1
ATOM 1938 C CA . ILE A 1 267 ? 36.798 33.639 50.566 1.00 17.51 266 ILE A CA 1
ATOM 1939 C C . ILE A 1 267 ? 36.537 35.134 50.677 1.00 18.39 266 ILE A C 1
ATOM 1940 O O . ILE A 1 267 ? 37.410 35.961 50.385 1.00 18.50 266 ILE A O 1
ATOM 1945 N N . TYR A 1 268 ? 35.330 35.488 51.133 1.00 16.33 267 TYR A N 1
ATOM 1946 C CA . TYR A 1 268 ? 34.934 36.877 51.374 1.00 16.07 267 TYR A CA 1
ATOM 1947 C C . TYR A 1 268 ? 34.938 37.107 52.891 1.00 17.01 267 TYR A C 1
ATOM 1948 O O . TYR A 1 268 ? 33.966 36.794 53.587 1.00 15.36 267 TYR A O 1
ATOM 1957 N N . GLU A 1 269 ? 36.035 37.669 53.395 1.00 15.66 268 GLU A N 1
ATOM 1958 C CA . GLU A 1 269 ? 36.249 37.687 54.835 1.00 18.07 268 GLU A CA 1
ATOM 1959 C C . GLU A 1 269 ? 35.187 38.434 55.612 1.00 15.41 268 GLU A C 1
ATOM 1960 O O . GLU A 1 269 ? 34.878 37.993 56.731 1.00 14.87 268 GLU A O 1
ATOM 1966 N N . PRO A 1 270 ? 34.640 39.569 55.147 1.00 15.29 269 PRO A N 1
ATOM 1967 C CA . PRO A 1 270 ? 33.715 40.321 56.012 1.00 16.17 269 PRO A CA 1
ATOM 1968 C C . PRO A 1 270 ? 32.460 39.564 56.395 1.00 16.95 269 PRO A C 1
ATOM 1969 O O . PRO A 1 270 ? 31.886 39.868 57.451 1.00 17.04 269 PRO A O 1
ATOM 1973 N N . LEU A 1 271 ? 32.030 38.574 55.608 1.00 14.31 270 LEU A N 1
ATOM 1974 C CA . LEU A 1 271 ? 30.914 37.732 56.002 1.00 14.14 270 LEU A CA 1
ATOM 1975 C C . LEU A 1 271 ? 31.303 36.294 56.331 1.00 13.79 270 LEU A C 1
ATOM 1976 O O . LEU A 1 271 ? 30.551 35.616 57.037 1.00 14.80 270 LEU A O 1
ATOM 1981 N N . ASN A 1 272 ? 32.428 35.804 55.827 1.00 13.73 271 ASN A N 1
ATOM 1982 C CA . ASN A 1 272 ? 32.765 34.407 56.056 1.00 13.12 271 ASN A CA 1
ATOM 1983 C C . ASN A 1 272 ? 32.906 34.160 57.547 1.00 15.39 271 ASN A C 1
ATOM 1984 O O . ASN A 1 272 ? 33.606 34.899 58.237 1.00 17.49 271 ASN A O 1
ATOM 1989 N N . GLY A 1 273 ? 32.229 33.136 58.058 1.00 15.78 272 GLY A N 1
ATOM 1990 C CA . GLY A 1 273 ? 32.402 32.801 59.454 1.00 15.79 272 GLY A CA 1
ATOM 1991 C C . GLY A 1 273 ? 31.680 33.704 60.445 1.00 16.30 272 GLY A C 1
ATOM 1992 O O . GLY A 1 273 ? 31.762 33.447 61.657 1.00 14.58 272 GLY A O 1
ATOM 1993 N N . LYS A 1 274 ? 30.945 34.724 59.980 1.00 13.82 273 LYS A N 1
ATOM 1994 C CA . LYS A 1 274 ? 30.368 35.720 60.895 1.00 13.15 273 LYS A CA 1
ATOM 1995 C C . LYS A 1 274 ? 28.975 35.329 61.388 1.00 14.10 273 LYS A C 1
ATOM 1996 O O . LYS A 1 274 ? 28.592 35.709 62.504 1.00 15.88 273 LYS A O 1
ATOM 2002 N N . VAL A 1 275 ? 28.214 34.567 60.602 1.00 12.40 274 VAL A N 1
ATOM 2003 C CA . VAL A 1 275 ? 26.925 34.046 61.048 1.00 12.83 274 VAL A CA 1
ATOM 2004 C C . VAL A 1 275 ? 27.152 32.613 61.498 1.00 12.79 274 VAL A C 1
ATOM 2005 O O . VAL A 1 275 ? 27.422 31.738 60.669 1.00 13.67 274 VAL A O 1
ATOM 2009 N N . LEU A 1 276 ? 27.050 32.382 62.813 1.00 13.70 275 LEU A N 1
ATOM 2010 C CA . LEU A 1 276 ? 27.252 31.061 63.379 1.00 14.58 275 LEU A CA 1
ATOM 2011 C C . LEU A 1 276 ? 25.949 30.289 63.335 1.00 16.02 275 LEU A C 1
ATOM 2012 O O . LEU A 1 276 ? 24.858 30.875 63.376 1.00 15.79 275 LEU A O 1
ATOM 2017 N N . THR A 1 277 ? 26.063 28.952 63.244 1.00 14.76 276 THR A N 1
ATOM 2018 C CA . THR A 1 277 ? 24.870 28.142 63.026 1.00 16.44 276 THR A CA 1
ATOM 2019 C C . THR A 1 277 ? 24.756 26.964 63.994 1.00 15.90 276 THR A C 1
ATOM 2020 O O . THR A 1 277 ? 23.913 26.081 63.773 1.00 15.33 276 THR A O 1
ATOM 2024 N N . GLY A 1 278 ? 25.586 26.912 65.031 1.00 14.52 277 GLY A N 1
ATOM 2025 C CA . GLY A 1 278 ? 25.440 25.905 66.066 1.00 16.42 277 GLY A CA 1
ATOM 2026 C C . GLY A 1 278 ? 26.073 24.582 65.684 1.00 18.04 277 GLY A C 1
ATOM 2027 O O . GLY A 1 278 ? 26.610 24.382 64.595 1.00 15.55 277 GLY A O 1
ATOM 2028 N N . LYS A 1 279 ? 26.004 23.652 66.626 1.00 18.65 278 LYS A N 1
ATOM 2029 C CA . LYS A 1 279 ? 26.599 22.344 66.426 1.00 18.74 278 LYS A CA 1
ATOM 2030 C C . LYS A 1 279 ? 25.804 21.533 65.395 1.00 17.59 278 LYS A C 1
ATOM 2031 O O . LYS A 1 279 ? 24.607 21.728 65.214 1.00 18.06 278 LYS A O 1
ATOM 2034 N N . GLY A 1 280 ? 26.491 20.623 64.716 1.00 17.70 279 GLY A N 1
ATOM 2035 C CA . GLY A 1 280 ? 25.815 19.724 63.789 1.00 19.54 279 GLY A CA 1
ATOM 2036 C C . GLY A 1 280 ? 25.817 20.247 62.361 1.00 19.61 279 GLY A C 1
ATOM 2037 O O . GLY A 1 280 ? 26.691 21.014 61.929 1.00 16.16 279 GLY A O 1
ATOM 2038 N N . SER A 1 281 ? 24.827 19.776 61.601 1.00 18.51 280 SER A N 1
ATOM 2039 C CA . SER A 1 281 ? 24.722 20.168 60.202 1.00 17.84 280 SER A CA 1
ATOM 2040 C C . SER A 1 281 ? 24.355 21.654 60.112 1.00 16.37 280 SER A C 1
ATOM 2041 O O . SER A 1 281 ? 23.888 22.253 61.091 1.00 14.86 280 SER A O 1
ATOM 2044 N N . GLY A 1 282 ? 24.588 22.257 58.921 1.00 15.20 281 GLY A N 1
ATOM 2045 C CA . GLY A 1 282 ? 24.178 23.631 58.687 1.00 16.01 281 GLY A CA 1
ATOM 2046 C C . GLY A 1 282 ? 22.674 23.707 58.456 1.00 16.24 281 GLY A C 1
ATOM 2047 O O . GLY A 1 282 ? 21.925 22.772 58.761 1.00 15.99 281 GLY A O 1
ATOM 2048 N N . CYS A 1 283 ? 22.226 24.845 57.914 1.00 13.23 282 CYS A N 1
ATOM 2049 C CA . CYS A 1 283 ? 20.803 25.048 57.653 1.00 13.89 282 CYS A CA 1
ATOM 2050 C C . CYS A 1 283 ? 20.633 26.073 56.543 1.00 13.66 282 CYS A C 1
ATOM 2051 O O . CYS A 1 283 ? 21.393 27.035 56.459 1.00 14.44 282 CYS A O 1
ATOM 2054 N N . GLN A 1 284 ? 19.595 25.889 55.731 1.00 14.32 283 GLN A N 1
ATOM 2055 C CA . GLN A 1 284 ? 19.273 26.878 54.712 1.00 14.52 283 GLN A CA 1
ATOM 2056 C C . GLN A 1 284 ? 18.987 28.221 55.375 1.00 13.95 283 GLN A C 1
ATOM 2057 O O . GLN A 1 284 ? 18.501 28.290 56.507 1.00 14.12 283 GLN A O 1
ATOM 2063 N N . GLY A 1 285 ? 19.289 29.307 54.657 1.00 14.18 284 GLY A N 1
ATOM 2064 C CA . GLY A 1 285 ? 18.923 30.637 55.125 1.00 12.33 284 GLY A CA 1
ATOM 2065 C C . GLY A 1 285 ? 18.826 31.522 53.899 1.00 13.52 284 GLY A C 1
ATOM 2066 O O . GLY A 1 285 ? 19.020 31.060 52.772 1.00 14.55 284 GLY A O 1
ATOM 2067 N N . SER A 1 286 ? 18.541 32.808 54.102 1.00 12.52 285 SER A N 1
ATOM 2068 C CA . SER A 1 286 ? 18.471 33.686 52.931 1.00 13.81 285 SER A CA 1
ATOM 2069 C C . SER A 1 286 ? 19.382 34.895 53.120 1.00 15.32 285 SER A C 1
ATOM 2070 O O . SER A 1 286 ? 19.790 35.222 54.230 1.00 12.95 285 SER A O 1
ATOM 2073 N N . PHE A 1 287 ? 19.748 35.523 51.997 1.00 13.30 286 PHE A N 1
ATOM 2074 C CA . PHE A 1 287 ? 20.760 36.577 52.010 1.00 13.08 286 PHE A CA 1
ATOM 2075 C C . PHE A 1 287 ? 20.404 37.532 50.886 1.00 15.05 286 PHE A C 1
ATOM 2076 O O . PHE A 1 287 ? 20.447 37.129 49.724 1.00 14.90 286 PHE A O 1
ATOM 2084 N N . ILE A 1 288 ? 20.074 38.787 51.219 1.00 14.82 287 ILE A N 1
ATOM 2085 C CA . ILE A 1 288 ? 19.614 39.748 50.221 1.00 14.42 287 ILE A CA 1
ATOM 2086 C C . ILE A 1 288 ? 20.269 41.091 50.484 1.00 15.78 287 ILE A C 1
ATOM 2087 O O . ILE A 1 288 ?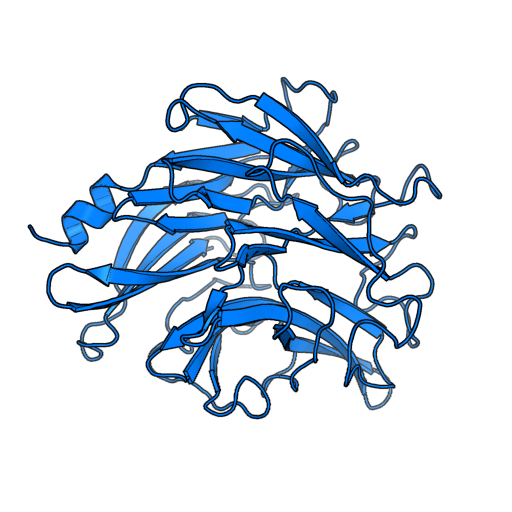 20.779 41.361 51.577 1.00 15.50 287 ILE A O 1
ATOM 2092 N N . LYS A 1 289 ? 20.234 41.946 49.459 1.00 15.84 288 LYS A N 1
ATOM 2093 C CA . LYS A 1 289 ? 20.801 43.289 49.524 1.00 16.38 288 LYS A CA 1
ATOM 2094 C C . LYS A 1 289 ? 19.693 44.336 49.549 1.00 16.86 288 LYS A C 1
ATOM 2095 O O . LYS A 1 289 ? 18.705 44.228 48.819 1.00 17.31 288 LYS A O 1
ATOM 2101 N N . ALA A 1 290 ? 19.858 45.348 50.401 1.00 15.88 289 ALA A N 1
ATOM 2102 C CA . ALA A 1 290 ? 19.006 46.533 50.382 1.00 17.47 289 ALA A CA 1
ATOM 2103 C C . ALA A 1 290 ? 19.922 47.746 50.296 1.00 19.85 289 ALA A C 1
ATOM 2104 O O . ALA A 1 290 ? 21.041 47.711 50.811 1.00 21.36 289 ALA A O 1
ATOM 2106 N N . THR A 1 291 ? 19.470 48.811 49.628 1.00 19.38 290 THR A N 1
ATOM 2107 C CA . THR A 1 291 ? 20.201 50.082 49.631 1.00 21.47 290 THR A CA 1
ATOM 2108 C C . THR A 1 291 ? 19.409 51.078 50.473 1.00 22.31 290 THR A C 1
ATOM 2109 O O . THR A 1 291 ? 18.272 51.410 50.132 1.00 26.23 290 THR A O 1
ATOM 2113 N N . THR A 1 292 ? 19.987 51.521 51.580 1.00 19.82 291 THR A N 1
ATOM 2114 C CA . THR A 1 292 ? 19.310 52.469 52.452 1.00 21.42 291 THR A CA 1
ATOM 2115 C C . THR A 1 292 ? 19.382 53.877 51.863 1.00 23.56 291 THR A C 1
ATOM 2116 O O . THR A 1 292 ? 20.085 54.135 50.885 1.00 20.94 291 THR A O 1
ATOM 2120 N N . SER A 1 293 ? 18.652 54.811 52.485 1.00 22.88 292 SER A N 1
ATOM 2121 C CA . SER A 1 293 ? 18.503 56.132 51.879 1.00 23.34 292 SER A CA 1
ATOM 2122 C C . SER A 1 293 ? 19.793 56.937 51.867 1.00 26.41 292 SER A C 1
ATOM 2123 O O . SER A 1 293 ? 19.916 57.847 51.033 1.00 26.93 292 SER A O 1
ATOM 2126 N N . ASN A 1 294 ? 20.745 56.638 52.757 1.00 21.05 293 ASN A N 1
ATOM 2127 C CA . ASN A 1 294 ? 22.071 57.252 52.702 1.00 25.20 293 ASN A CA 1
ATOM 2128 C C . ASN A 1 294 ? 22.975 56.641 51.628 1.00 24.78 293 ASN A C 1
ATOM 2129 O O . ASN A 1 294 ? 24.141 57.021 51.543 1.00 23.68 293 ASN A O 1
ATOM 2134 N N . GLY A 1 295 ? 22.466 55.714 50.821 1.00 21.64 294 GLY A N 1
ATOM 2135 C CA . GLY A 1 295 ? 23.213 55.123 49.733 1.00 22.75 294 GLY A CA 1
ATOM 2136 C C . GLY A 1 295 ? 24.011 53.892 50.103 1.00 21.35 294 GLY A C 1
ATOM 2137 O O . GLY A 1 295 ? 24.558 53.233 49.204 1.00 19.71 294 GLY A O 1
ATOM 2138 N N . HIS A 1 296 ? 24.099 53.562 51.390 1.00 17.96 295 HIS A N 1
ATOM 2139 C CA . HIS A 1 296 ? 24.835 52.371 51.798 1.00 20.57 295 HIS A CA 1
ATOM 2140 C C . HIS A 1 296 ? 24.129 51.120 51.290 1.00 19.77 295 HIS A C 1
ATOM 2141 O O . HIS A 1 296 ? 22.902 51.079 51.158 1.00 19.84 295 HIS A O 1
ATOM 2148 N N . ARG A 1 297 ? 24.925 50.106 50.957 1.00 19.96 296 ARG A N 1
ATOM 2149 C CA . ARG A 1 297 ? 24.414 48.796 50.572 1.00 17.78 296 ARG A CA 1
ATOM 2150 C C . ARG A 1 297 ? 24.525 47.898 51.793 1.00 16.93 296 ARG A C 1
ATOM 2151 O O . ARG A 1 297 ? 25.611 47.761 52.351 1.00 17.79 296 ARG A O 1
ATOM 2159 N N . ILE A 1 298 ? 23.405 47.317 52.223 1.00 15.64 297 ILE A N 1
ATOM 2160 C CA . ILE A 1 298 ? 23.405 46.471 53.406 1.00 17.29 297 ILE A CA 1
ATOM 2161 C C . ILE A 1 298 ? 23.027 45.058 52.984 1.00 17.61 297 ILE A C 1
ATOM 2162 O O . ILE A 1 298 ? 22.328 44.855 51.990 1.00 17.23 297 ILE A O 1
ATOM 2167 N N . GLY A 1 299 ? 23.538 44.079 53.715 1.00 14.00 298 GLY A N 1
ATOM 2168 C CA . GLY A 1 299 ? 23.163 42.680 53.512 1.00 14.24 298 GLY A CA 1
ATOM 2169 C C . GLY A 1 299 ? 22.317 42.245 54.692 1.00 14.61 298 GLY A C 1
ATOM 2170 O O . GLY A 1 299 ? 22.639 42.555 55.840 1.00 14.44 298 GLY A O 1
ATOM 2171 N N . LEU A 1 300 ? 21.224 41.534 54.393 1.00 12.83 299 LEU A N 1
ATOM 2172 C CA . LEU A 1 300 ? 20.325 40.981 55.393 1.00 12.86 299 LEU A CA 1
ATOM 2173 C C . LEU A 1 300 ? 20.328 39.467 55.247 1.00 14.69 299 LEU A C 1
ATOM 2174 O O . LEU A 1 300 ? 20.138 38.940 54.142 1.00 13.40 299 LEU A O 1
ATOM 2179 N N . ILE A 1 301 ? 20.524 38.768 56.361 1.00 15.45 300 ILE A N 1
ATOM 2180 C CA . ILE A 1 301 ? 20.588 37.315 56.341 1.00 11.11 300 ILE A CA 1
ATOM 2181 C C . ILE A 1 301 ? 19.585 36.793 57.343 1.00 14.72 300 ILE A C 1
ATOM 2182 O O . ILE A 1 301 ? 19.528 37.294 58.472 1.00 14.27 300 ILE A O 1
ATOM 2187 N N . SER A 1 302 ? 18.812 35.786 56.945 1.00 12.60 301 SER A N 1
ATOM 2188 C CA . SER A 1 302 ? 17.944 35.072 57.870 1.00 12.84 301 SER A CA 1
ATOM 2189 C C . SER A 1 302 ? 18.481 33.653 58.061 1.00 13.70 301 SER A C 1
ATOM 2190 O O . SER A 1 302 ? 18.826 32.981 57.087 1.00 13.57 301 SER A O 1
ATOM 2193 N N . ALA A 1 303 ? 18.565 33.194 59.330 1.00 13.49 302 ALA A N 1
ATOM 2194 C CA . ALA A 1 303 ? 19.002 31.820 59.593 1.00 14.16 302 ALA A CA 1
ATOM 2195 C C . ALA A 1 303 ? 18.777 31.507 61.062 1.00 15.35 302 ALA A C 1
ATOM 2196 O O . ALA A 1 303 ? 18.787 32.437 61.887 1.00 15.48 302 ALA A O 1
ATOM 2198 N N . PRO A 1 304 ? 18.595 30.242 61.437 1.00 14.03 303 PRO A N 1
ATOM 2199 C CA . PRO A 1 304 ? 18.464 29.911 62.869 1.00 15.90 303 PRO A CA 1
ATOM 2200 C C . PRO A 1 304 ? 19.772 30.128 63.610 1.00 17.07 303 PRO A C 1
ATOM 2201 O O . PRO A 1 304 ? 20.861 29.849 63.090 1.00 15.89 303 PRO A O 1
ATOM 2205 N N . LYS A 1 305 ? 19.655 30.620 64.851 1.00 14.45 304 LYS A N 1
ATOM 2206 C CA . LYS A 1 305 ? 20.830 30.680 65.705 1.00 16.38 304 LYS A CA 1
ATOM 2207 C C . LYS A 1 305 ? 21.267 29.282 66.102 1.00 18.05 304 LYS A C 1
ATOM 2208 O O . LYS A 1 305 ? 22.468 29.036 66.277 1.00 17.07 304 LYS A O 1
ATOM 2214 N N . ASN A 1 306 ? 20.303 28.366 66.271 1.00 16.60 305 ASN A N 1
ATOM 2215 C CA . ASN A 1 306 ? 20.596 26.971 66.594 1.00 17.21 305 ASN A CA 1
ATOM 2216 C C . ASN A 1 306 ? 21.435 26.866 67.867 1.00 16.21 305 ASN A C 1
ATOM 2217 O O . ASN A 1 306 ? 22.356 26.067 67.939 1.00 16.39 305 ASN A O 1
ATOM 2222 N N . THR A 1 307 ? 21.113 27.686 68.869 1.00 16.44 306 THR A N 1
ATOM 2223 C CA . THR A 1 307 ? 21.855 27.636 70.128 1.00 16.56 306 THR A CA 1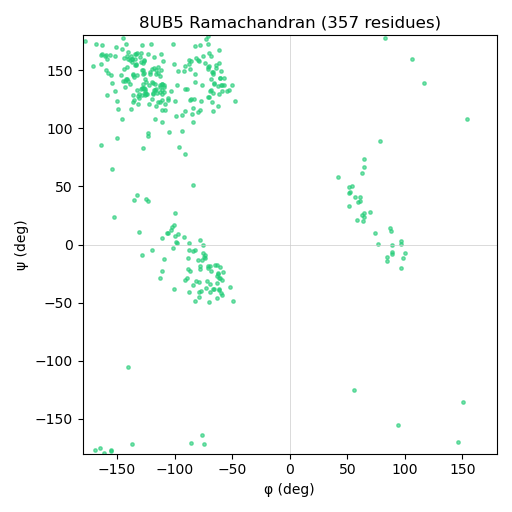
ATOM 2224 C C . THR A 1 307 ? 21.699 26.281 70.809 1.00 18.89 306 THR A C 1
ATOM 2225 O O . THR A 1 307 ? 22.571 25.875 71.586 1.00 22.04 306 THR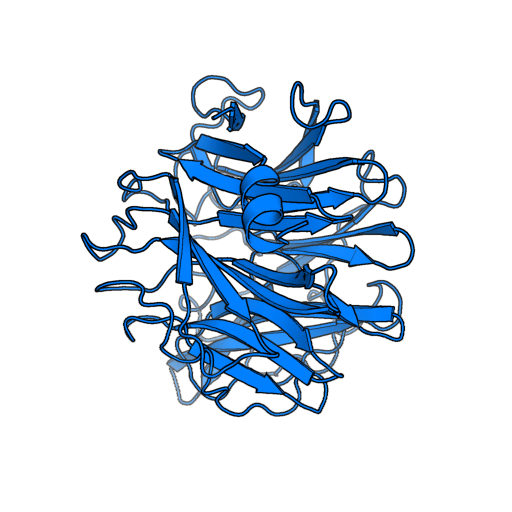 A O 1
ATOM 2229 N N . LYS A 1 308 ? 20.605 25.570 70.541 1.00 17.10 307 LYS A N 1
ATOM 2230 C CA . LYS A 1 308 ? 20.376 24.264 71.145 1.00 17.01 307 LYS A CA 1
ATOM 2231 C C . LYS A 1 308 ? 20.985 23.117 70.339 1.00 19.41 307 LYS A C 1
ATOM 2232 O O . LYS A 1 308 ? 21.208 22.035 70.896 1.00 21.85 307 LYS A O 1
ATOM 2238 N N . GLY A 1 309 ? 21.255 23.307 69.059 1.00 17.15 308 GLY A N 1
ATOM 2239 C CA . GLY A 1 309 ? 22.169 22.423 68.370 1.00 17.60 308 GLY A CA 1
ATOM 2240 C C . GLY A 1 309 ? 21.469 21.461 67.435 1.00 19.83 308 GLY A C 1
ATOM 2241 O O . GLY A 1 309 ? 20.267 21.183 67.552 1.00 16.68 308 GLY A O 1
ATOM 2242 N N . GLU A 1 310 ? 22.262 20.942 66.488 1.00 17.05 309 GLU A N 1
ATOM 2243 C CA . GLU A 1 310 ? 21.852 19.914 65.509 1.00 21.06 309 GLU A CA 1
ATOM 2244 C C . GLU A 1 310 ? 20.619 20.396 64.743 1.00 19.67 309 GLU A C 1
ATOM 2245 O O . GLU A 1 310 ? 20.670 21.473 64.125 1.00 16.76 309 GLU A O 1
ATOM 2251 N N . TYR A 1 311 ? 19.521 19.637 64.713 1.00 17.61 310 TYR A N 1
ATOM 2252 C CA . TYR A 1 311 ? 18.377 20.010 63.894 1.00 19.40 310 TYR A CA 1
ATOM 2253 C C . TYR A 1 311 ? 17.298 20.747 64.671 1.00 18.70 310 TYR A C 1
ATOM 2254 O O . TYR A 1 311 ? 16.192 20.940 64.138 1.00 18.62 310 TYR A O 1
ATOM 2263 N N . ILE A 1 312 ? 17.577 21.124 65.921 1.00 16.24 311 ILE A N 1
ATOM 2264 C CA . ILE A 1 312 ? 16.621 21.917 66.681 1.00 19.03 311 ILE A CA 1
ATOM 2265 C C . ILE A 1 312 ? 16.423 23.266 65.993 1.00 18.04 311 ILE A C 1
ATOM 2266 O O . ILE A 1 312 ? 15.291 23.716 65.753 1.00 17.62 311 ILE A O 1
ATOM 2271 N N . ARG A 1 313 ? 17.525 23.894 65.599 1.00 15.51 312 ARG A N 1
ATOM 2272 C CA . ARG A 1 313 ? 17.463 25.101 64.763 1.00 14.58 312 ARG A CA 1
ATOM 2273 C C . ARG A 1 313 ? 16.543 26.156 65.380 1.00 16.33 312 ARG A C 1
ATOM 2274 O O . ARG A 1 313 ? 15.719 26.773 64.696 1.00 16.98 312 ARG A O 1
ATOM 2282 N N . ASP A 1 314 ? 16.699 26.374 66.688 1.00 16.71 313 ASP A N 1
ATOM 2283 C CA . ASP A 1 314 ? 15.935 27.418 67.371 1.00 17.05 313 ASP A CA 1
ATOM 2284 C C . ASP A 1 314 ? 16.297 28.801 66.838 1.00 16.38 313 ASP A C 1
ATOM 2285 O O . ASP A 1 314 ? 17.412 29.033 66.356 1.00 18.46 313 ASP A O 1
ATOM 2290 N N . ASN A 1 315 ? 15.343 29.731 66.965 1.00 13.80 314 ASN A N 1
ATOM 2291 C CA . ASN A 1 315 ? 15.576 31.174 66.850 1.00 13.74 314 ASN A CA 1
ATOM 2292 C C . ASN A 1 315 ? 16.027 31.574 65.442 1.00 15.68 314 ASN A C 1
ATOM 2293 O O . ASN A 1 315 ? 17.163 31.980 65.203 1.00 14.96 314 ASN A O 1
ATOM 2298 N N . ILE A 1 316 ? 15.075 31.541 64.526 1.00 15.17 315 ILE A N 1
ATOM 2299 C CA . ILE A 1 316 ? 15.312 32.102 63.195 1.00 16.09 315 ILE A CA 1
ATOM 2300 C C . ILE A 1 316 ? 15.475 33.618 63.332 1.00 17.41 315 ILE A C 1
ATOM 2301 O O . ILE A 1 316 ? 14.533 34.336 63.689 1.00 16.45 315 ILE A O 1
ATOM 2306 N N . ALA A 1 317 ? 16.668 34.107 63.027 1.00 15.92 316 ALA A N 1
ATOM 2307 C CA . ALA A 1 317 ? 17.063 35.471 63.322 1.00 14.93 316 ALA A CA 1
ATOM 2308 C C . ALA A 1 317 ? 17.369 36.203 62.027 1.00 15.02 316 ALA A C 1
ATOM 2309 O O . ALA A 1 317 ? 17.612 35.581 60.993 1.00 15.40 316 ALA A O 1
ATOM 2311 N N . VAL A 1 318 ? 17.375 37.542 62.094 1.00 13.97 317 VAL A N 1
ATOM 2312 C CA . VAL A 1 318 ? 17.740 38.379 60.956 1.00 12.82 317 VAL A CA 1
ATOM 2313 C C . VAL A 1 318 ? 18.963 39.195 61.344 1.00 15.50 317 VAL A C 1
ATOM 2314 O O . VAL A 1 318 ? 18.974 39.844 62.390 1.00 16.75 317 VAL A O 1
ATOM 2318 N N . TYR A 1 319 ? 19.982 39.158 60.491 1.00 13.78 318 TYR A N 1
ATOM 2319 C CA . TYR A 1 319 ? 21.261 39.797 60.730 1.00 14.28 318 TYR A CA 1
ATOM 2320 C C . TYR A 1 319 ? 21.500 40.856 59.670 1.00 16.60 318 TYR A C 1
ATOM 2321 O O . TYR A 1 319 ? 21.067 40.712 58.531 1.00 15.37 318 TYR A O 1
ATOM 2330 N N . MET A 1 320 ? 22.260 41.882 60.035 1.00 14.92 319 MET A N 1
ATOM 2331 C CA . MET A 1 320 ? 22.594 42.971 59.123 1.00 14.45 319 MET A CA 1
ATOM 2332 C C . MET A 1 320 ? 24.094 43.217 59.065 1.00 13.95 319 MET A C 1
ATOM 2333 O O . MET A 1 320 ? 24.763 43.257 60.095 1.00 16.60 319 MET A O 1
ATOM 2338 N N . ILE A 1 321 ? 24.598 43.445 57.844 1.00 14.28 320 ILE A N 1
ATOM 2339 C CA . ILE A 1 321 ? 25.938 43.964 57.599 1.00 15.04 320 ILE A CA 1
ATOM 2340 C C . ILE A 1 321 ? 25.803 45.171 56.674 1.00 17.44 320 ILE A C 1
ATOM 2341 O O . ILE A 1 321 ? 24.903 45.234 55.829 1.00 15.88 320 ILE A O 1
ATOM 2346 N N . ASP A 1 322 ? 26.690 46.150 56.869 1.00 17.14 321 ASP A N 1
ATOM 2347 C CA . ASP A 1 322 ? 26.746 47.362 56.047 1.00 16.42 321 ASP A CA 1
ATOM 2348 C C . ASP A 1 322 ? 28.029 47.281 55.245 1.00 15.08 321 ASP A C 1
ATOM 2349 O O . ASP A 1 322 ? 29.107 47.478 55.801 1.00 16.85 321 ASP A O 1
ATOM 2354 N N . PHE A 1 323 ? 27.904 46.982 53.948 1.00 17.20 322 PHE A N 1
ATOM 2355 C CA . PHE A 1 323 ? 29.068 46.831 53.079 1.00 16.40 322 PHE A CA 1
ATOM 2356 C C . PHE A 1 323 ? 29.833 48.139 52.919 1.00 20.01 322 PHE A C 1
ATOM 2357 O O . PHE A 1 323 ? 30.995 48.120 52.483 1.00 17.14 322 PHE A O 1
ATOM 2365 N N . ASP A 1 324 ? 29.211 49.271 53.244 1.00 19.61 323 ASP A N 1
ATOM 2366 C CA . ASP A 1 324 ? 29.907 50.550 53.188 1.00 20.31 323 ASP A CA 1
ATOM 2367 C C . ASP A 1 324 ? 30.334 51.027 54.568 1.00 20.02 323 ASP A C 1
ATOM 2368 O O . ASP A 1 324 ? 30.725 52.182 54.735 1.00 19.39 323 ASP A O 1
ATOM 2373 N N . ASP A 1 325 ? 30.321 50.139 55.561 1.00 17.88 324 ASP A N 1
ATOM 2374 C CA . ASP A 1 325 ? 30.833 50.440 56.894 1.00 18.14 324 ASP A CA 1
ATOM 2375 C C . ASP A 1 325 ? 31.249 49.094 57.500 1.00 19.25 324 ASP A C 1
ATOM 2376 O O . ASP A 1 325 ? 30.681 48.588 58.477 1.00 18.90 324 ASP A O 1
ATOM 2381 N N . LEU A 1 326 ? 32.266 48.477 56.886 1.00 17.59 325 LEU A N 1
ATOM 2382 C CA . LEU A 1 326 ? 32.587 47.092 57.208 1.00 18.41 325 LEU A CA 1
ATOM 2383 C C . LEU A 1 326 ? 33.311 46.945 58.545 1.00 20.10 325 LEU A C 1
ATOM 2384 O O . LEU A 1 326 ? 33.378 45.831 59.075 1.00 17.65 325 LEU A O 1
ATOM 2389 N N . SER A 1 327 ? 33.807 48.025 59.146 1.00 18.31 326 SER A N 1
ATOM 2390 C CA . SER A 1 327 ? 34.353 47.819 60.487 1.00 19.93 326 SER A CA 1
ATOM 2391 C C . SER A 1 327 ? 33.262 47.637 61.546 1.00 17.67 326 SER A C 1
ATOM 2392 O O . SER A 1 327 ? 33.580 47.240 62.678 1.00 16.91 326 SER A O 1
ATOM 2395 N N . LYS A 1 328 ? 31.997 47.900 61.206 1.00 16.85 327 LYS A N 1
ATOM 2396 C CA . LYS A 1 328 ? 30.880 47.709 62.131 1.00 17.69 327 LYS A CA 1
ATOM 2397 C C . LYS A 1 328 ? 30.458 46.244 62.100 1.00 18.08 327 LYS A C 1
ATOM 2398 O O . LYS A 1 328 ? 30.154 45.710 61.027 1.00 16.95 327 LYS A O 1
ATOM 2402 N N . ARG A 1 329 ? 30.435 45.596 63.264 1.00 16.07 328 ARG A N 1
ATOM 2403 C CA . ARG A 1 329 ? 30.237 44.149 63.273 1.00 16.69 328 ARG A CA 1
ATOM 2404 C C . ARG A 1 329 ? 28.816 43.803 62.863 1.00 18.23 328 ARG A C 1
ATOM 2405 O O . ARG A 1 329 ? 27.897 44.622 62.964 1.00 14.70 328 ARG A O 1
ATOM 2413 N N . VAL A 1 330 ? 28.664 42.596 62.317 1.00 14.90 329 VAL A N 1
ATOM 2414 C CA . VAL A 1 330 ? 27.344 42.075 61.972 1.00 14.74 329 VAL A CA 1
ATOM 2415 C C . VAL A 1 330 ? 26.420 42.154 63.174 1.00 15.95 329 VAL A C 1
ATOM 2416 O O . VAL A 1 330 ? 26.796 41.763 64.286 1.00 16.81 329 VAL A O 1
ATOM 2420 N N . GLN A 1 331 ? 25.200 42.666 62.953 1.00 15.14 330 GLN A N 1
ATOM 2421 C CA . GLN A 1 331 ? 24.252 42.987 64.019 1.00 17.82 330 GLN A CA 1
ATOM 2422 C C . GLN A 1 331 ? 23.006 42.113 63.911 1.00 18.42 330 GLN A C 1
ATOM 2423 O O . GLN A 1 331 ? 22.467 41.932 62.820 1.00 17.17 330 GLN A O 1
ATOM 2429 N N . GLU A 1 332 ? 22.568 41.546 65.027 1.00 16.87 331 GLU A N 1
ATOM 2430 C CA . GLU A 1 332 ? 21.298 40.835 65.060 1.00 17.15 331 GLU A CA 1
ATOM 2431 C C . GLU A 1 332 ? 20.180 41.869 65.127 1.00 19.18 331 GLU A C 1
ATOM 2432 O O . GLU A 1 332 ? 20.096 42.633 66.102 1.00 19.99 331 GLU A O 1
ATOM 2438 N N . ILE A 1 333 ? 19.341 41.926 64.097 1.00 15.93 332 ILE A N 1
ATOM 2439 C CA . ILE A 1 333 ? 18.282 42.951 64.070 1.00 17.70 332 ILE A CA 1
ATOM 2440 C C . ILE A 1 333 ? 17.071 42.519 64.892 1.00 20.61 332 ILE A C 1
ATOM 2441 O O . ILE A 1 333 ? 16.548 43.287 65.723 1.00 18.04 332 ILE A O 1
ATOM 2446 N N . CYS A 1 334 ? 16.601 41.291 64.670 1.00 17.77 333 CYS A N 1
ATOM 2447 C CA . CYS A 1 334 ? 15.449 40.763 65.388 1.00 18.06 333 CYS A CA 1
ATOM 2448 C C . CYS A 1 334 ? 15.442 39.252 65.221 1.00 17.26 333 CYS A C 1
ATOM 2449 O O . CYS A 1 334 ? 16.208 38.701 64.436 1.00 17.64 333 CYS A O 1
ATOM 2452 N N . ILE A 1 335 ? 14.555 38.584 65.955 1.00 16.82 334 ILE A N 1
ATOM 2453 C CA . ILE A 1 335 ? 14.388 37.132 65.811 1.00 15.89 334 ILE A CA 1
ATOM 2454 C C . ILE A 1 335 ? 12.922 36.875 65.475 1.00 17.20 334 ILE A C 1
ATOM 2455 O O . ILE A 1 335 ? 12.070 36.793 66.382 1.00 17.29 334 ILE A O 1
ATOM 2460 N N . PRO A 1 336 ? 12.565 36.790 64.196 1.00 17.11 335 PRO A N 1
ATOM 2461 C CA . PRO A 1 336 ? 11.142 36.626 63.863 1.00 17.84 335 PRO A CA 1
ATOM 2462 C C . PRO A 1 336 ? 10.527 35.359 64.414 1.00 20.13 335 PRO A C 1
ATOM 2463 O O . PRO A 1 336 ? 9.318 35.340 64.649 1.00 17.07 335 PRO A O 1
ATOM 2467 N N . TYR A 1 337 ? 11.300 34.285 64.599 1.00 16.84 336 TYR A N 1
ATOM 2468 C CA . TYR A 1 337 ? 10.749 33.036 65.118 1.00 16.86 336 TYR A CA 1
ATOM 2469 C C . TYR A 1 337 ? 11.586 32.591 66.302 1.00 18.81 336 TYR A C 1
ATOM 2470 O O . TYR A 1 337 ? 12.499 31.767 66.163 1.00 17.27 336 TYR A O 1
ATOM 2479 N N . PRO A 1 338 ? 11.304 33.128 67.489 1.00 18.69 337 PRO A N 1
ATOM 2480 C CA . PRO A 1 338 ? 12.144 32.891 68.667 1.00 15.44 337 PRO A CA 1
ATOM 2481 C C . PRO A 1 338 ? 11.778 31.597 69.372 1.00 18.97 337 PRO A C 1
ATOM 2482 O O . PRO A 1 338 ? 11.527 31.579 70.580 1.00 17.87 337 PRO A O 1
ATOM 2486 N N . LYS A 1 339 ? 11.715 30.507 68.602 1.00 18.89 338 LYS A N 1
ATOM 2487 C CA . LYS A 1 339 ? 11.233 29.228 69.108 1.00 18.47 338 LYS A CA 1
ATOM 2488 C C . LYS A 1 339 ? 12.108 28.105 68.577 1.00 18.52 338 LYS A C 1
ATOM 2489 O O . LYS A 1 339 ? 12.782 28.248 67.557 1.00 18.85 338 LYS A O 1
ATOM 2495 N N . ASP A 1 340 ? 12.077 26.968 69.273 1.00 18.75 339 ASP A N 1
ATOM 2496 C CA . ASP A 1 340 ? 12.728 25.777 68.735 1.00 18.37 339 ASP A CA 1
ATOM 2497 C C . ASP A 1 340 ? 12.093 25.392 67.405 1.00 18.25 339 ASP A C 1
ATOM 2498 O O . ASP A 1 340 ? 10.875 25.516 67.221 1.00 19.71 339 ASP A O 1
ATOM 2503 N N . GLY A 1 341 ? 12.921 24.916 66.471 1.00 17.47 340 GLY A N 1
ATOM 2504 C CA . GLY A 1 341 ? 12.398 24.302 65.272 1.00 15.70 340 GLY A CA 1
ATOM 2505 C C . GLY A 1 341 ? 11.945 22.884 65.559 1.00 18.46 340 GLY A C 1
ATOM 2506 O O . GLY A 1 341 ? 12.382 22.246 66.520 1.00 19.60 340 GLY A O 1
ATOM 2507 N N . ASN A 1 342 ? 11.055 22.376 64.719 1.00 17.88 341 ASN A N 1
ATOM 2508 C CA . ASN A 1 342 ? 10.666 20.974 64.831 1.00 17.62 341 ASN A CA 1
ATOM 2509 C C . ASN A 1 342 ? 11.755 20.070 64.237 1.00 16.33 341 ASN A C 1
ATOM 2510 O O . ASN A 1 342 ? 12.124 20.213 63.067 1.00 15.39 341 ASN A O 1
ATOM 2515 N N . LYS A 1 343 ? 12.265 19.132 65.047 1.00 16.03 342 LYS A N 1
ATOM 2516 C CA . LYS A 1 343 ? 13.360 18.270 64.594 1.00 16.30 342 LYS A CA 1
ATOM 2517 C C . LYS A 1 343 ? 12.996 17.427 63.372 1.00 18.37 342 LYS A C 1
ATOM 2518 O O . LYS A 1 343 ? 13.899 16.934 62.684 1.00 22.25 342 LYS A O 1
ATOM 2524 N N . LEU A 1 344 ? 11.705 17.243 63.087 1.00 18.15 343 LEU A N 1
ATOM 2525 C CA . LEU A 1 344 ? 11.321 16.516 61.883 1.00 16.37 343 LEU A CA 1
ATOM 2526 C C . LEU A 1 344 ? 11.635 17.306 60.625 1.00 18.81 343 LEU A C 1
ATOM 2527 O O . LEU A 1 344 ? 11.658 16.726 59.533 1.00 17.37 343 LEU A O 1
ATOM 2532 N N . GLY A 1 345 ? 11.825 18.620 60.755 1.00 18.50 344 GLY A N 1
ATOM 2533 C CA . GLY A 1 345 ? 12.090 19.470 59.613 1.00 16.14 344 GLY A CA 1
ATOM 2534 C C . GLY A 1 345 ? 11.645 20.886 59.890 1.00 17.75 344 GLY A C 1
ATOM 2535 O O . GLY A 1 345 ? 10.440 21.147 59.975 1.00 16.39 344 GLY A O 1
ATOM 2536 N N . GLY A 1 346 ? 12.603 21.795 60.088 1.00 16.61 345 GLY A N 1
ATOM 2537 C CA . GLY A 1 346 ? 12.287 23.172 60.424 1.00 15.73 345 GLY A CA 1
ATOM 2538 C C . GLY A 1 346 ? 13.497 24.044 60.132 1.00 16.74 345 GLY A C 1
ATOM 2539 O O . GLY A 1 346 ? 14.539 23.564 59.680 1.00 15.40 345 GLY A O 1
ATOM 2540 N N . GLY A 1 347 ? 13.343 25.336 60.416 1.00 15.53 346 GLY A N 1
ATOM 2541 C CA . GLY A 1 347 ? 14.435 26.287 60.399 1.00 16.28 346 GLY A CA 1
ATOM 2542 C C . GLY A 1 347 ? 14.591 27.100 59.126 1.00 13.90 346 GLY A C 1
ATOM 2543 O O . GLY A 1 347 ? 15.276 28.143 59.149 1.00 15.31 346 GLY A O 1
ATOM 2544 N N . TYR A 1 348 ? 14.036 26.643 58.000 1.00 15.66 347 TYR A N 1
ATOM 2545 C CA . TYR A 1 348 ? 14.283 27.339 56.739 1.00 13.57 347 TYR A CA 1
ATOM 2546 C C . TYR A 1 348 ? 13.503 28.659 56.694 1.00 15.65 347 TYR A C 1
ATOM 2547 O O . TYR A 1 348 ? 12.479 28.823 57.360 1.00 14.80 347 TYR A O 1
ATOM 2556 N N . SER A 1 349 ? 13.985 29.604 55.876 1.00 14.06 348 SER A N 1
ATOM 2557 C CA . SER A 1 349 ? 13.381 30.937 55.838 1.00 13.56 348 SER A CA 1
ATOM 2558 C C . SER A 1 349 ? 13.731 31.649 54.535 1.00 16.09 348 SER A C 1
ATOM 2559 O O . SER A 1 349 ? 14.649 31.255 53.809 1.00 16.26 348 SER A O 1
ATOM 2562 N N . CYS A 1 350 ? 12.972 32.702 54.235 1.00 15.76 349 CYS A N 1
ATOM 2563 C CA . CYS A 1 350 ? 13.248 33.471 53.031 1.00 14.15 349 CYS A CA 1
ATOM 2564 C C . CYS A 1 350 ? 12.826 34.917 53.259 1.00 16.21 349 CYS A C 1
ATOM 2565 O O . CYS A 1 350 ? 11.653 35.169 53.540 1.00 14.53 349 CYS A O 1
ATOM 2568 N N . LEU A 1 351 ? 13.768 35.851 53.089 1.00 15.00 350 LEU A N 1
ATOM 2569 C CA . LEU A 1 351 ? 13.499 37.289 53.046 1.00 16.31 350 LEU A CA 1
ATOM 2570 C C . LEU A 1 351 ? 13.233 37.767 51.622 1.00 17.18 350 LEU A C 1
ATOM 2571 O O . LEU A 1 351 ? 13.747 37.204 50.656 1.00 17.02 350 LEU A O 1
ATOM 2576 N N . SER A 1 352 ? 12.474 38.854 51.502 1.00 15.69 351 SER A N 1
ATOM 2577 C CA . SER A 1 352 ? 12.364 39.571 50.233 1.00 15.87 351 SER A CA 1
ATOM 2578 C C . SER A 1 352 ? 12.281 41.052 50.560 1.00 17.49 351 SER A C 1
ATOM 2579 O O . SER A 1 352 ? 11.570 41.436 51.497 1.00 17.62 351 SER A O 1
ATOM 2582 N N . PHE A 1 353 ? 13.031 41.862 49.810 1.00 16.27 352 PHE A N 1
ATOM 2583 C CA . PHE A 1 353 ? 13.101 43.313 49.996 1.00 17.62 352 PHE A CA 1
ATOM 2584 C C . PHE A 1 353 ? 12.748 43.973 48.675 1.00 19.43 352 PHE A C 1
ATOM 2585 O O . PHE A 1 353 ? 13.348 43.641 47.648 1.00 18.01 352 PHE A O 1
ATOM 2593 N N . LYS A 1 354 ? 11.810 44.929 48.703 1.00 20.83 353 LYS A N 1
ATOM 2594 C CA . LYS A 1 354 ? 11.408 45.605 47.471 1.00 19.77 353 LYS A CA 1
ATOM 2595 C C . LYS A 1 354 ? 10.778 46.940 47.840 1.00 21.85 353 LYS A C 1
ATOM 2596 O O . LYS A 1 354 ? 9.889 46.982 48.695 1.00 20.35 353 LYS A O 1
ATOM 2602 N N . ASN A 1 355 ? 11.255 48.017 47.218 1.00 20.69 354 ASN A N 1
ATOM 2603 C CA . ASN A 1 355 ? 10.636 49.341 47.383 1.00 21.64 354 ASN A CA 1
ATOM 2604 C C . ASN A 1 355 ? 10.464 49.702 48.864 1.00 21.70 354 ASN A C 1
ATOM 2605 O O . ASN A 1 355 ? 9.389 50.077 49.320 1.00 22.02 354 ASN A O 1
ATOM 2610 N N . SER A 1 356 ? 11.541 49.541 49.631 1.00 17.78 355 SER A N 1
ATOM 2611 C CA . SER A 1 356 ? 11.612 49.883 51.058 1.00 20.58 355 SER A CA 1
ATOM 2612 C C . SER A 1 356 ? 10.670 49.059 51.951 1.00 19.90 355 SER A C 1
ATOM 2613 O O . SER A 1 356 ? 10.399 49.457 53.087 1.00 20.31 355 SER A O 1
ATOM 2616 N N . HIS A 1 357 ? 10.209 47.897 51.489 1.00 18.60 356 HIS A N 1
ATOM 2617 C CA . HIS A 1 357 ? 9.439 46.950 52.293 1.00 17.86 356 HIS A CA 1
ATOM 2618 C C . HIS A 1 357 ? 10.233 45.652 52.424 1.00 16.82 356 HIS A C 1
ATOM 2619 O O . HIS A 1 357 ? 10.952 45.268 51.505 1.00 20.23 356 HIS A O 1
ATOM 2626 N N . LEU A 1 358 ? 10.088 44.981 53.568 1.00 16.37 357 LEU A N 1
ATOM 2627 C CA . LEU A 1 358 ? 10.857 43.768 53.887 1.00 17.25 357 LEU A CA 1
ATOM 2628 C C . LEU A 1 358 ? 9.900 42.753 54.467 1.00 17.76 357 LEU A C 1
ATOM 2629 O O . LEU A 1 358 ? 9.242 43.055 55.469 1.00 17.31 357 LEU A O 1
ATOM 2634 N N . SER A 1 359 ? 9.842 41.548 53.878 1.00 17.30 358 SER A N 1
ATOM 2635 C CA . SER A 1 359 ? 8.966 40.482 54.363 1.00 16.15 358 SER A CA 1
ATOM 2636 C C . SER A 1 359 ? 9.788 39.218 54.586 1.00 16.82 358 SER A C 1
ATOM 2637 O O . SER A 1 359 ? 10.852 39.048 53.985 1.00 18.55 358 SER A O 1
ATOM 2640 N N . ILE A 1 360 ? 9.274 38.322 55.437 1.00 14.56 359 ILE A N 1
ATOM 2641 C CA . ILE A 1 360 ? 9.906 37.021 55.671 1.00 14.64 359 ILE A CA 1
ATOM 2642 C C . ILE A 1 360 ? 8.846 35.924 55.673 1.00 15.69 359 ILE A C 1
ATOM 2643 O O . ILE A 1 360 ? 7.711 36.137 56.125 1.00 17.14 359 ILE A O 1
ATOM 2648 N N . VAL A 1 361 ? 9.206 34.743 55.138 1.00 14.51 360 VAL A N 1
ATOM 2649 C CA . VAL A 1 361 ? 8.444 33.522 55.378 1.00 13.90 360 VAL A CA 1
ATOM 2650 C C . VAL A 1 361 ? 9.385 32.506 56.027 1.00 14.24 360 VAL A C 1
ATOM 2651 O O . VAL A 1 361 ? 10.596 32.528 55.790 1.00 15.49 360 VAL A O 1
ATOM 2655 N N . TYR A 1 362 ? 8.844 31.636 56.884 1.00 14.14 361 TYR A N 1
ATOM 2656 C CA . TYR A 1 362 ? 9.738 30.707 57.569 1.00 14.96 361 TYR A CA 1
ATOM 2657 C C . TYR A 1 362 ? 8.950 29.505 58.063 1.00 16.06 361 TYR A C 1
ATOM 2658 O O . TYR A 1 362 ? 7.728 29.556 58.222 1.00 15.65 361 TYR A O 1
ATOM 2667 N N . GLU A 1 363 ? 9.686 28.434 58.313 1.00 12.94 362 GLU A N 1
ATOM 2668 C CA . GLU A 1 363 ? 9.132 27.203 58.844 1.00 13.82 362 GLU A CA 1
ATOM 2669 C C . GLU A 1 363 ? 8.850 27.355 60.328 1.00 15.47 362 GLU A C 1
ATOM 2670 O O . GLU A 1 363 ? 9.661 27.915 61.065 1.00 16.79 362 GLU A O 1
ATOM 2676 N N . ALA A 1 364 ? 7.699 26.844 60.759 1.00 14.55 363 ALA A N 1
ATOM 2677 C CA . ALA A 1 364 ? 7.231 27.012 62.142 1.00 17.68 363 ALA A CA 1
ATOM 2678 C C . ALA A 1 364 ? 6.381 25.791 62.497 1.00 17.87 363 ALA A C 1
ATOM 2679 O O . ALA A 1 364 ? 5.173 25.782 62.245 1.00 16.77 363 ALA A O 1
ATOM 2681 N N . ASN A 1 365 ? 7.036 24.771 63.062 1.00 17.63 364 ASN A N 1
ATOM 2682 C CA . ASN A 1 365 ? 6.367 23.590 63.608 1.00 18.27 364 ASN A CA 1
ATOM 2683 C C . ASN A 1 365 ? 5.439 22.946 62.567 1.00 19.91 364 ASN A C 1
ATOM 2684 O O . ASN A 1 365 ? 4.258 22.679 62.828 1.00 17.58 364 ASN A O 1
ATOM 2689 N N . GLY A 1 366 ? 5.985 22.706 61.360 1.00 15.60 365 GLY A N 1
ATOM 2690 C CA . GLY A 1 366 ? 5.236 22.072 60.283 1.00 17.70 365 GLY A CA 1
ATOM 2691 C C . GLY A 1 366 ? 4.381 23.011 59.443 1.00 17.34 365 GLY A C 1
ATOM 2692 O O . GLY A 1 366 ? 3.839 22.577 58.412 1.00 17.16 365 GLY A O 1
ATOM 2693 N N . ASN A 1 367 ? 4.205 24.259 59.868 1.00 16.00 366 ASN A N 1
ATOM 2694 C CA . ASN A 1 367 ? 3.514 25.280 59.098 1.00 17.19 366 ASN A CA 1
ATOM 2695 C C . ASN A 1 367 ? 4.547 26.186 58.440 1.00 16.44 366 ASN A C 1
ATOM 2696 O O . ASN A 1 367 ? 5.736 26.115 58.733 1.00 17.27 366 ASN A O 1
ATOM 2701 N N . ILE A 1 368 ? 4.060 27.067 57.574 1.00 15.71 367 ILE A N 1
ATOM 2702 C CA . ILE A 1 368 ? 4.816 28.232 57.115 1.00 17.42 367 ILE A CA 1
ATOM 2703 C C . ILE A 1 368 ? 4.140 29.458 57.700 1.00 18.38 367 IL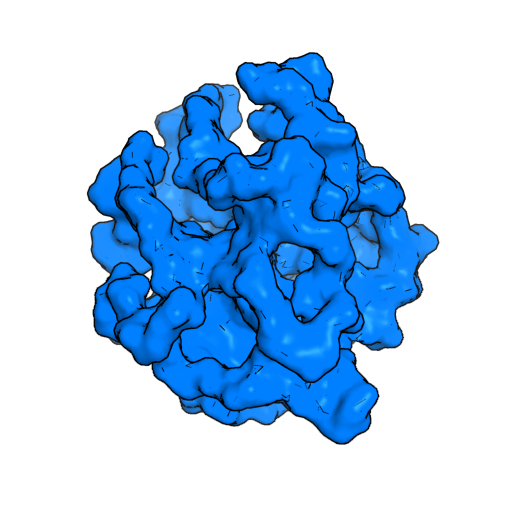E A C 1
ATOM 2704 O O . ILE A 1 368 ? 2.915 29.601 57.585 1.00 17.34 367 ILE A O 1
ATOM 2709 N N . GLU A 1 369 ? 4.920 30.335 58.333 1.00 15.67 368 GLU A N 1
ATOM 2710 C CA . GLU A 1 369 ? 4.399 31.611 58.803 1.00 17.15 368 GLU A CA 1
ATOM 2711 C C . GLU A 1 369 ? 4.981 32.745 57.976 1.00 19.46 368 GLU A C 1
ATOM 2712 O O . GLU A 1 369 ? 6.041 32.600 57.355 1.00 15.89 368 GLU A O 1
ATOM 2718 N N . TYR A 1 370 ? 4.260 33.882 57.992 1.00 18.41 369 TYR A N 1
ATOM 2719 C CA . TYR A 1 370 ? 4.576 35.096 57.251 1.00 18.62 369 TYR A CA 1
ATOM 2720 C C . TYR A 1 370 ? 4.658 36.281 58.205 1.00 19.42 369 TYR A C 1
ATOM 2721 O O . TYR A 1 370 ? 3.832 36.417 59.118 1.00 18.00 369 TYR A O 1
ATOM 2730 N N . GLN A 1 371 ? 5.628 37.163 57.978 1.00 18.12 370 GLN A N 1
ATOM 2731 C CA . GLN A 1 371 ? 5.667 38.415 58.729 1.00 16.79 370 GLN A CA 1
ATOM 2732 C C . GLN A 1 371 ? 6.136 39.546 57.840 1.00 19.02 370 GLN A C 1
ATOM 2733 O O . GLN A 1 371 ? 7.048 39.372 57.033 1.00 17.41 370 GLN A O 1
ATOM 2739 N N . ASP A 1 372 ? 5.518 40.715 58.018 1.00 17.88 371 ASP A N 1
ATOM 2740 C CA . ASP A 1 372 ? 6.039 41.950 57.458 1.00 17.55 371 ASP A CA 1
ATOM 2741 C C . ASP A 1 372 ? 7.090 42.515 58.415 1.00 18.40 371 ASP A C 1
ATOM 2742 O O . ASP A 1 372 ? 6.783 42.831 59.576 1.00 17.86 371 ASP A O 1
ATOM 2747 N N . LEU A 1 373 ? 8.332 42.620 57.944 1.00 14.80 372 LEU A N 1
ATOM 2748 C CA . LEU A 1 373 ? 9.406 43.158 58.760 1.00 14.55 372 LEU A CA 1
ATOM 2749 C C . LEU A 1 373 ? 9.758 44.590 58.381 1.00 16.79 372 LEU A C 1
ATOM 2750 O O . LEU A 1 373 ? 10.774 45.092 58.853 1.00 17.17 372 LEU A O 1
ATOM 2755 N N . THR A 1 374 ? 8.930 45.260 57.569 1.00 18.67 373 THR A N 1
ATOM 2756 C CA . THR A 1 374 ? 9.243 46.634 57.162 1.00 17.17 373 THR A CA 1
ATOM 2757 C C . THR A 1 374 ? 9.542 47.564 58.344 1.00 16.00 373 THR A C 1
ATOM 2758 O O . THR A 1 374 ? 10.434 48.417 58.204 1.00 18.28 373 THR A O 1
ATOM 2762 N N . PRO A 1 375 ? 8.889 47.457 59.511 1.00 17.97 374 PRO A N 1
ATOM 2763 C CA . PRO A 1 375 ? 9.267 48.348 60.614 1.00 17.41 374 PRO A CA 1
ATOM 2764 C C . PRO A 1 375 ? 10.715 48.187 61.060 1.00 17.19 374 PRO A C 1
ATOM 2765 O O . PRO A 1 375 ? 11.306 49.158 61.544 1.00 17.79 374 PRO A O 1
ATOM 2769 N N . TYR A 1 376 ? 11.312 46.992 60.910 1.00 18.22 375 TYR A N 1
ATOM 2770 C CA . TYR A 1 376 ? 12.731 46.846 61.235 1.00 16.19 375 TYR A CA 1
ATOM 2771 C C . TYR A 1 376 ? 13.604 47.514 60.188 1.00 17.29 375 TYR A C 1
ATOM 2772 O O . TYR A 1 376 ? 14.637 48.103 60.519 1.00 18.42 375 TYR A O 1
ATOM 2781 N N . TYR A 1 377 ? 13.217 47.426 58.919 1.00 16.02 376 TYR A N 1
ATOM 2782 C CA . TYR A 1 377 ? 13.955 48.161 57.906 1.00 17.19 376 TYR A CA 1
ATOM 2783 C C . TYR A 1 377 ? 13.896 49.672 58.168 1.00 19.23 376 TYR A C 1
ATOM 2784 O O . TYR A 1 377 ? 14.890 50.384 57.985 1.00 19.16 376 TYR A O 1
ATOM 2793 N N . SER A 1 378 ? 12.743 50.186 58.599 1.00 18.34 377 SER A N 1
ATOM 2794 C CA . SER A 1 378 ? 12.682 51.612 58.934 1.00 19.19 377 SER A CA 1
ATOM 2795 C C . SER A 1 378 ? 13.666 51.967 60.028 1.00 19.46 377 SER A C 1
ATOM 2796 O O . SER A 1 378 ? 14.324 53.010 59.955 1.00 19.60 377 SER A O 1
ATOM 2799 N N . LEU A 1 379 ? 13.787 51.116 61.059 1.00 19.09 378 LEU A N 1
ATOM 2800 C CA . LEU A 1 379 ? 14.780 51.370 62.106 1.00 17.26 378 LEU A CA 1
ATOM 2801 C C . LEU A 1 379 ? 16.190 51.435 61.528 1.00 20.81 378 LEU A C 1
ATOM 2802 O O . LEU A 1 379 ? 16.990 52.296 61.903 1.00 21.27 378 LEU A O 1
ATOM 2807 N N . ILE A 1 380 ? 16.512 50.508 60.626 1.00 20.65 379 ILE A N 1
ATOM 2808 C CA . ILE A 1 380 ? 17.825 50.493 59.982 1.00 19.76 379 ILE A CA 1
ATOM 2809 C C . ILE A 1 380 ? 18.010 51.727 59.110 1.00 21.38 379 ILE A C 1
ATOM 2810 O O . ILE A 1 380 ? 19.108 52.292 59.030 1.00 20.94 379 ILE A O 1
ATOM 2815 N N . ASN A 1 381 ? 16.950 52.148 58.424 1.00 18.07 380 ASN A N 1
ATOM 2816 C CA . ASN A 1 381 ? 17.084 53.204 57.432 1.00 23.34 380 ASN A CA 1
ATOM 2817 C C . ASN A 1 381 ? 17.174 54.610 58.044 1.00 27.10 380 ASN A C 1
ATOM 2818 O O . ASN A 1 381 ? 17.670 55.525 57.378 1.00 26.41 380 ASN A O 1
ATOM 2823 N N . LYS A 1 382 ? 16.714 54.807 59.287 1.00 24.35 381 LYS A N 1
ATOM 2824 C CA . LYS A 1 382 ? 17.051 56.002 60.083 1.00 28.66 381 LYS A CA 1
ATOM 2825 C C . LYS A 1 382 ? 16.591 57.315 59.430 1.00 3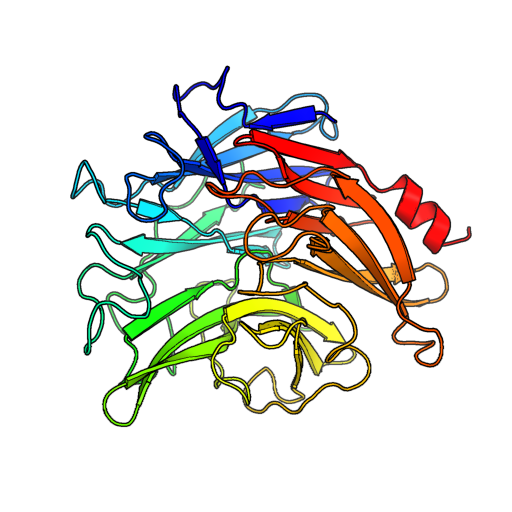3.33 381 LYS A C 1
ATOM 2826 O O . LYS A 1 382 ? 17.288 58.335 59.483 1.00 32.59 381 LYS A O 1
ATOM 2832 N N A GLN A 1 383 ? 15.400 57.292 58.842 0.51 30.86 382 GLN A N 1
ATOM 2833 N N B GLN A 1 383 ? 15.415 57.299 58.809 0.49 30.85 382 GLN A N 1
ATOM 2834 C CA A GLN A 1 383 ? 14.782 58.491 58.288 0.51 30.51 382 GLN A CA 1
ATOM 2835 C CA B GLN A 1 383 ? 14.905 58.475 58.091 0.49 30.43 382 GLN A CA 1
ATOM 2836 C C A GLN A 1 383 ? 13.973 59.183 59.391 0.51 30.62 382 GLN A C 1
ATOM 2837 C C B GLN A 1 383 ? 13.923 59.298 58.927 0.49 30.54 382 GLN A C 1
ATOM 2838 O O A GLN A 1 383 ? 14.085 58.843 60.579 0.51 28.58 382 GLN A O 1
ATOM 2839 O O B GLN A 1 383 ? 13.818 60.519 58.757 0.49 28.40 382 GLN A O 1
#

Sequence (363 aa):
PLILFNKDNNIWNSKYFRIPNIQLLNDGTILTFSDIRYNGPDDHAYIDIASARSTDFGKTWSYDIAMKNNRIDSTYSRVMDSTTVITNTGRIILIAGSWNTNGNWAMTTSTRRSDWSVQMIYSDDNGLTWSNKIDLTKDSSKVKNQPSNTIGWLGGVGSGIVMDDDGTIVMPAQISLRENNENNYYSLIIYSKDNGETWTMGNKVPNSNTSENMVIELDGALIMSTRYDYSGYRAAYISHDLGSTWEIYEPLNGKVLTGKGSGCQGSFIKATTSNGHRIGLISAPKNTKGEYIRDNIAVYMIDFDDLSKRVQEICIPYPKDGNKLGGGYSCLSFKNSHLSIVYEANGNIEYQDLTPYYSLINKQQ

Secondary structure (DSSP, 8-state):
-EEEE-TTS-TT--SEEEEEEEEE-TTS-EEEEEEEETTSS-SSS-EEEEEEEESSTTSS-EEEEEE----S-TTT-EEEEEEEEE-TT--EEEEEEEE-SSS-TTTS-SS--TT-EEEEEEESSTTSS-PPPEESSSSSSSEES--TTEEEEEE-SEE-EE-TTS-EEEEEEEEEEETTEEEEEEEEEEESSTTSSEEE-PPPSSSSEEEEEEEEETTEEEEEEEETTTTEEEEEEESSTTSS-EE-TTTTTTSB--SSS----EEEEEE-TTS-EEEEEEEE--SS-TT----EEEEEEETTSTTSPPEEEEEEE-SPPPTTS---EEEEEETTEEEEEEEETTEEEEEE-HHHHHHHHT-

Foldseek 3Di:
DDQQFDCVDDPLVANFKAQKEWAQAQVRKIKMKIWRQRPDLDPQFATFMKMWIDDPNPPDTDIDGQGHFPPPARTGWYWHQWEWEQFPLRKIKIKTWTFGGDDDQQFDDQAAAPRIWIWMWIDNPNPPHIDDIDTQPPDPPAEAPDDRQWNYKTFLRYYWDADPLGKTKTKMKTWGNDPNGIWIFIFIWIDPPRRRHIYTADGADDTQWGRWYWEADPQKTKIFTFRFQPQATWIWIGNPSTNYIDGDPLRGPQQGAAGGTTAHKEWYWDQAPVRWIKIKIWWASQPVHHQQSAFTWIWMATPVCSVDGIGTQGGPGRGTADSSHFTYKYWYDHPLWIKMWTGDHRTIDIDTPSVSSCVVNVD

B-factor: mean 20.44, std 5.03, range [11.11, 49.38]

Radius of gyration: 18.66 Å; Cα contacts (8 Å, |Δi|>4): 1097; chains: 1; bounding box: 45×52×46 Å

InterPro domains:
  IPR008377 Trypanosome sialidase [PR01803] (172-189)
  IPR008377 Trypanosome sialidase [PR01803] (248-266)
  IPR008377 Trypanosome sialidase [PR01803] (352-369)
  IPR011040 Sialidase [PF13859] (46-305)
  IPR026856 Sialidase family [PTHR10628] (18-369)
  IPR036278 Sialidase superfamily [SSF50939] (29-371)

Organism: NCBI:txid488537